Protein AF-A0A847I547-F1 (afdb_monomer)

pLDDT: mean 72.59, std 21.69, range [36.72, 98.44]

Foldseek 3Di:
DDDDDDDDDDDPPPPPDPPDDPDPPPPPPDPPPPPPLNVLLVVLLVCCVVVVDPLCRSCVVNVHDSVVNVVSNVVVVVVVVVVVPDDDPDDDPDDPVRVVVVVVVVVVVVVVVVVVVLVVVQVVCVVVVHPRDDDDPPPDDDDDPDDDDDDPDDPPPVVVVVVVVVVVVVVVPDDPDDDDDDDDDDDDDDDDDDDDDDDDDDDDDDDDDDD

Nearest PDB structures (foldseek):
  2rn7-assembly1_A  TM=6.055E-01  e=1.060E+00  Shigella flexneri
  8r7y-assembly2_D  TM=4.504E-01  e=8.203E-01  Bacillus subtilis subsp. subtilis str. 168
  1hlv-assembly1_A  TM=3.498E-01  e=1.662E+00  Homo sapiens

Sequence (211 aa):
MTKLSSVASESVSGKRRVRKPASAGAAARAKQPVGALAQRRAAAILEVLAGVCTPPEAAGVLGISVNGYYLLERKALAGLTTACEAKPKGRVGPGPEQKLAAQQREVERLRRECLRQAALVRATQRAVGLPAAAPPKTAAKNGVTGGKRKRRRRPMVRALRAAASLRKTALASQPVNGVEQGSPEAIPAESSAQGHEASGNSSHPAPSVLS

Radius of gyration: 39.04 Å; Cα contacts (8 Å, |Δi|>4): 36; chains: 1; bounding box: 112×89×82 Å

Structure (mmCIF, N/CA/C/O backbone):
data_AF-A0A847I547-F1
#
_entry.id   AF-A0A847I547-F1
#
loop_
_atom_site.group_PDB
_atom_site.id
_atom_site.type_symbol
_atom_site.label_atom_id
_atom_site.label_alt_id
_atom_site.label_comp_id
_atom_site.label_asym_id
_atom_site.label_entity_id
_atom_site.label_seq_id
_atom_site.pdbx_PDB_ins_code
_atom_site.Cartn_x
_atom_site.Cartn_y
_atom_site.Cartn_z
_atom_site.occupancy
_atom_site.B_iso_or_equiv
_atom_site.auth_seq_id
_atom_site.auth_comp_id
_atom_site.auth_asym_id
_atom_site.auth_atom_id
_atom_site.pdbx_PDB_model_num
ATOM 1 N N . MET A 1 1 ? -53.992 -38.965 46.825 1.00 43.31 1 MET A N 1
ATOM 2 C CA . MET A 1 1 ? -54.211 -40.022 45.815 1.00 43.31 1 MET A CA 1
ATOM 3 C C . MET A 1 1 ? -53.485 -39.633 44.544 1.00 43.31 1 MET A C 1
ATOM 5 O O . MET A 1 1 ? -53.567 -38.497 44.106 1.00 43.31 1 MET A O 1
ATOM 9 N N . THR A 1 2 ? -52.688 -40.572 44.065 1.00 53.19 2 THR A N 1
ATOM 10 C CA . THR A 1 2 ? -51.742 -40.530 42.952 1.00 53.19 2 THR A CA 1
ATOM 11 C C . THR A 1 2 ? -52.394 -40.221 41.604 1.00 53.19 2 THR A C 1
ATOM 13 O O . THR A 1 2 ? -53.451 -40.765 41.298 1.00 53.19 2 THR A O 1
ATOM 16 N N . LYS A 1 3 ? -51.694 -39.453 40.758 1.00 49.97 3 LYS A N 1
ATOM 17 C CA . LYS A 1 3 ? -51.462 -39.820 39.352 1.00 49.97 3 LYS A CA 1
ATOM 18 C C . LYS A 1 3 ? -50.255 -39.069 38.781 1.00 49.97 3 LYS A C 1
ATOM 20 O O . LYS A 1 3 ? -50.235 -37.849 38.678 1.00 49.97 3 LYS A O 1
ATOM 25 N N . LEU A 1 4 ? -49.244 -39.882 38.487 1.00 50.72 4 LEU A N 1
ATOM 26 C CA . LEU A 1 4 ? -48.079 -39.645 37.642 1.00 50.72 4 LEU A CA 1
ATOM 27 C C . LEU A 1 4 ? -48.489 -39.636 36.157 1.00 50.72 4 LEU A C 1
ATOM 29 O O . LEU A 1 4 ? -49.597 -40.056 35.825 1.00 50.72 4 LEU A O 1
ATOM 33 N N . SER A 1 5 ? -47.515 -39.310 35.298 1.00 44.53 5 SER A N 1
ATOM 34 C CA . SER A 1 5 ? -47.507 -39.289 33.820 1.00 44.53 5 SER A CA 1
ATOM 35 C C . SER A 1 5 ? -47.964 -37.948 33.230 1.00 44.53 5 SER A C 1
ATOM 37 O O . SER A 1 5 ? -48.939 -37.371 33.678 1.00 44.53 5 SER A O 1
ATOM 39 N N . SER A 1 6 ? -47.276 -37.333 32.272 1.00 43.19 6 SER A N 1
ATOM 40 C CA . SER A 1 6 ? -46.502 -37.901 31.172 1.00 43.19 6 SER A CA 1
ATOM 41 C C . SER A 1 6 ? -45.444 -36.891 30.711 1.00 43.19 6 SER A C 1
ATOM 43 O O . SER A 1 6 ? -45.769 -35.753 30.376 1.00 43.19 6 SER A O 1
ATOM 45 N N . VAL A 1 7 ? -44.185 -37.326 30.675 1.00 42.84 7 VAL A N 1
ATOM 46 C CA . VAL A 1 7 ? -43.061 -36.599 30.077 1.00 42.84 7 VAL A CA 1
ATOM 47 C C . VAL A 1 7 ? -43.067 -36.931 28.585 1.00 42.84 7 VAL A C 1
ATOM 49 O O . VAL A 1 7 ? -42.705 -38.038 28.193 1.00 42.84 7 VAL A O 1
ATOM 52 N N . ALA A 1 8 ? -43.543 -36.004 27.755 1.00 44.72 8 ALA A N 1
ATOM 53 C CA . ALA A 1 8 ? -43.471 -36.135 26.305 1.00 44.72 8 ALA A CA 1
ATOM 54 C C . ALA A 1 8 ? -42.078 -35.698 25.836 1.00 44.72 8 ALA A C 1
ATOM 56 O O . ALA A 1 8 ? -41.762 -34.513 25.751 1.00 44.72 8 ALA A O 1
ATOM 57 N N . SER A 1 9 ? -41.232 -36.689 25.581 1.00 43.22 9 SER A N 1
ATOM 58 C CA . SER A 1 9 ? -39.923 -36.541 24.957 1.00 43.22 9 SER A CA 1
ATOM 59 C C . SER A 1 9 ? -40.103 -36.319 23.453 1.00 43.22 9 SER A C 1
ATOM 61 O O . SER A 1 9 ? -40.324 -37.272 22.708 1.00 43.22 9 SER A O 1
ATOM 63 N N . GLU A 1 10 ? -40.009 -35.076 22.983 1.00 42.97 10 GLU A N 1
ATOM 64 C CA . GLU A 1 10 ? -39.929 -34.794 21.547 1.00 42.97 10 GLU A CA 1
ATOM 65 C C . GLU A 1 10 ? -38.531 -35.133 21.018 1.00 42.97 10 GLU A C 1
ATOM 67 O O . GLU A 1 10 ? -37.536 -34.439 21.236 1.00 42.97 10 GLU A O 1
ATOM 72 N N . SER A 1 11 ? -38.466 -36.247 20.294 1.00 44.34 11 SER A N 1
ATOM 73 C CA . SER A 1 11 ? -37.323 -36.670 19.500 1.00 44.34 11 SER A CA 1
ATOM 74 C C . SER A 1 11 ? -37.131 -35.732 18.302 1.00 44.34 11 SER A C 1
ATOM 76 O O . SER A 1 11 ? -37.740 -35.912 17.244 1.00 44.34 11 SER A O 1
ATOM 78 N N . VAL A 1 12 ? -36.259 -34.734 18.435 1.00 50.75 12 VAL A N 1
ATOM 79 C CA . VAL A 1 12 ? -35.824 -33.910 17.299 1.00 50.75 12 VAL A CA 1
ATOM 80 C C . VAL A 1 12 ? -34.930 -34.760 16.394 1.00 50.75 12 VAL A C 1
ATOM 82 O O . VAL A 1 12 ? -33.767 -35.025 16.697 1.00 50.75 12 VAL A O 1
ATOM 85 N N . SER A 1 13 ? -35.485 -35.207 15.263 1.00 46.56 13 SER A N 1
ATOM 86 C CA . SER A 1 13 ? -34.756 -35.971 14.250 1.00 46.56 13 SER A CA 1
ATOM 87 C C . SER A 1 13 ? -33.598 -35.129 13.697 1.00 46.56 13 SER A C 1
ATOM 89 O O . SER A 1 13 ? -33.799 -34.105 13.032 1.00 46.56 13 SER A O 1
ATOM 91 N N . GLY A 1 14 ? -32.370 -35.555 13.984 1.00 45.62 14 GLY A N 1
ATOM 92 C CA . GLY A 1 14 ? -31.146 -34.941 13.488 1.00 45.62 14 GLY A CA 1
ATOM 93 C C . GLY A 1 14 ? -30.990 -35.162 11.987 1.00 45.62 14 GLY A C 1
ATOM 94 O O . GLY A 1 14 ? -30.400 -36.144 11.543 1.00 45.62 14 GLY A O 1
ATOM 95 N N . LYS A 1 15 ? -31.492 -34.220 11.186 1.00 51.78 15 LYS A N 1
ATOM 96 C CA . LYS A 1 15 ? -31.257 -34.165 9.739 1.00 51.78 15 LYS A CA 1
ATOM 97 C C . LYS A 1 15 ? -29.775 -33.844 9.506 1.00 51.78 15 LYS A C 1
ATOM 99 O O . LYS A 1 15 ? -29.370 -32.680 9.494 1.00 51.78 15 LYS A O 1
ATOM 104 N N . ARG A 1 16 ? -28.947 -34.888 9.371 1.00 52.81 16 ARG A N 1
ATOM 105 C CA . ARG A 1 16 ? -27.534 -34.812 8.962 1.00 52.81 16 ARG A CA 1
ATOM 106 C C . ARG A 1 16 ? -27.444 -34.032 7.649 1.00 52.81 16 ARG A C 1
ATOM 108 O O . ARG A 1 16 ? -27.684 -34.567 6.571 1.00 52.81 16 ARG A O 1
ATOM 115 N N . ARG A 1 17 ? -27.109 -32.743 7.738 1.00 58.91 17 ARG A N 1
ATOM 116 C CA . ARG A 1 17 ? -26.764 -31.929 6.572 1.00 58.91 17 ARG A CA 1
ATOM 117 C C . ARG A 1 17 ? -25.470 -32.486 5.994 1.00 58.91 17 ARG A C 1
ATOM 119 O O . ARG A 1 17 ? -24.411 -32.353 6.606 1.00 58.91 17 ARG A O 1
ATOM 126 N N . VAL A 1 18 ? -25.574 -33.112 4.825 1.00 56.69 18 VAL A N 1
ATOM 127 C CA . VAL A 1 18 ? -24.435 -33.457 3.974 1.00 56.69 18 VAL A CA 1
ATOM 128 C C . VAL A 1 18 ? -23.627 -32.177 3.773 1.00 56.69 18 VAL A C 1
ATOM 130 O O . VAL A 1 18 ? -24.089 -31.216 3.154 1.00 56.69 18 VAL A O 1
ATOM 133 N N . ARG A 1 19 ? -22.442 -32.122 4.385 1.00 56.56 19 ARG A N 1
ATOM 134 C CA . ARG A 1 19 ? -21.502 -31.020 4.199 1.00 56.56 19 ARG A CA 1
ATOM 135 C C . ARG A 1 19 ? -21.013 -31.086 2.756 1.00 56.56 19 ARG A C 1
ATOM 137 O O . ARG A 1 19 ? -20.207 -31.941 2.410 1.00 56.56 19 ARG A O 1
ATOM 144 N N . LYS A 1 20 ? -21.536 -30.191 1.917 1.00 56.34 20 LYS A N 1
ATOM 145 C CA . LYS A 1 20 ? -21.025 -29.926 0.569 1.00 56.34 20 LYS A CA 1
ATOM 146 C C . LYS A 1 20 ? -19.523 -29.608 0.688 1.00 56.34 20 LYS A C 1
ATOM 148 O O . LYS A 1 20 ? -19.181 -28.771 1.529 1.00 56.34 20 LYS A O 1
ATOM 153 N N . PRO A 1 21 ? -18.628 -30.261 -0.074 1.00 47.03 21 PRO A N 1
ATOM 154 C CA . PRO A 1 21 ? -17.198 -30.036 0.071 1.00 47.03 21 PRO A CA 1
ATOM 155 C C . PRO A 1 21 ? -16.866 -28.591 -0.307 1.00 47.03 21 PRO A C 1
ATOM 157 O O . PRO A 1 21 ? -17.113 -28.134 -1.424 1.00 47.03 21 PRO A O 1
ATOM 160 N N . ALA A 1 22 ? -16.327 -27.855 0.660 1.00 57.12 22 ALA A N 1
ATOM 161 C CA . ALA A 1 22 ? -15.765 -26.530 0.467 1.00 57.12 22 ALA A CA 1
ATOM 162 C C . ALA A 1 22 ? -14.388 -26.668 -0.200 1.00 57.12 22 ALA A C 1
ATOM 164 O O . ALA A 1 22 ? -13.365 -26.618 0.474 1.00 57.12 22 ALA A O 1
ATOM 165 N N . SER A 1 23 ? -14.346 -26.881 -1.516 1.00 51.72 23 SER A N 1
ATOM 166 C CA . SER A 1 23 ? -13.069 -26.974 -2.248 1.00 51.72 23 SER A CA 1
ATOM 167 C C . SER A 1 23 ? -13.062 -26.321 -3.635 1.00 51.72 23 SER A C 1
ATOM 169 O O . SER A 1 23 ? -12.162 -26.573 -4.425 1.00 51.72 23 SER A O 1
ATOM 171 N N . ALA A 1 24 ? -13.985 -25.398 -3.920 1.00 49.06 24 ALA A N 1
ATOM 172 C CA . ALA A 1 24 ? -14.002 -24.642 -5.184 1.00 49.06 24 ALA A CA 1
ATOM 173 C C . ALA A 1 24 ? -13.679 -23.138 -5.029 1.00 49.06 24 ALA A C 1
ATOM 175 O O . ALA A 1 24 ? -13.944 -22.349 -5.927 1.00 49.06 24 ALA A O 1
ATOM 176 N N . GLY A 1 25 ? -13.131 -22.712 -3.883 1.00 45.94 25 GLY A N 1
ATOM 177 C CA . GLY A 1 25 ? -12.887 -21.290 -3.589 1.00 45.94 25 GLY A CA 1
ATOM 178 C C . GLY A 1 25 ? -11.482 -20.764 -3.910 1.00 45.94 25 GLY A C 1
ATOM 179 O O . GLY A 1 25 ? -11.283 -19.554 -3.914 1.00 45.94 25 GLY A O 1
ATOM 180 N N . ALA A 1 26 ? -10.500 -21.638 -4.160 1.00 51.94 26 ALA A N 1
ATOM 181 C CA . ALA A 1 26 ? -9.093 -21.231 -4.291 1.00 51.94 26 ALA A CA 1
ATOM 182 C C . ALA A 1 26 ? -8.573 -21.201 -5.740 1.00 51.94 26 ALA A C 1
ATOM 184 O O . ALA A 1 26 ? -7.657 -20.440 -6.039 1.00 51.94 26 ALA A O 1
ATOM 185 N N . ALA A 1 27 ? -9.169 -21.975 -6.653 1.00 48.47 27 ALA A N 1
ATOM 186 C CA . ALA A 1 27 ? -8.699 -22.082 -8.039 1.00 48.47 27 ALA A CA 1
ATOM 187 C C . ALA A 1 27 ? -9.309 -21.034 -8.993 1.00 48.47 27 ALA A C 1
ATOM 189 O O . ALA A 1 27 ? -8.846 -20.877 -10.117 1.00 48.47 27 ALA A O 1
ATOM 190 N N . ALA A 1 28 ? -10.323 -20.288 -8.546 1.00 49.34 28 ALA A N 1
ATOM 191 C CA . ALA A 1 28 ? -11.054 -19.320 -9.364 1.00 49.34 28 ALA A CA 1
ATOM 192 C C . ALA A 1 28 ? -10.704 -17.860 -9.031 1.00 49.34 28 ALA A C 1
ATOM 194 O O . ALA A 1 28 ? -11.525 -16.962 -9.221 1.00 49.34 28 ALA A O 1
ATOM 195 N N . ARG A 1 29 ? -9.483 -17.575 -8.549 1.00 52.19 29 ARG A N 1
ATOM 196 C CA . ARG A 1 29 ? -8.967 -16.200 -8.614 1.00 52.19 29 ARG A CA 1
ATOM 197 C C . ARG A 1 29 ? -8.615 -15.940 -10.073 1.00 52.19 29 ARG A C 1
ATOM 199 O O . ARG A 1 29 ? -7.487 -16.161 -10.497 1.00 52.19 29 ARG A O 1
ATOM 206 N N . ALA A 1 30 ? -9.659 -15.590 -10.821 1.00 53.44 30 ALA A N 1
ATOM 207 C CA . ALA A 1 30 ? -9.677 -15.325 -12.244 1.00 53.44 30 ALA A CA 1
ATOM 208 C C . ALA A 1 30 ? -8.350 -14.715 -12.704 1.00 53.44 30 ALA A C 1
ATOM 210 O O . ALA A 1 30 ? -7.931 -13.675 -12.186 1.00 53.44 30 ALA A O 1
ATOM 211 N N . LYS A 1 31 ? -7.709 -15.371 -13.680 1.00 58.94 31 LYS A N 1
ATOM 212 C CA . LYS A 1 31 ? -6.738 -14.739 -14.573 1.00 58.94 31 LYS A CA 1
ATOM 213 C C . LYS A 1 31 ? -7.462 -13.555 -15.204 1.00 58.94 31 LYS A C 1
ATOM 215 O O . LYS A 1 31 ? -8.128 -13.707 -16.221 1.00 58.94 31 LYS A O 1
ATOM 220 N N . GLN A 1 32 ? -7.416 -12.401 -14.546 1.00 60.16 32 GLN A N 1
ATOM 221 C CA . GLN A 1 32 ? -7.846 -11.160 -15.163 1.00 60.16 32 GLN A CA 1
ATOM 222 C C . GLN A 1 32 ? -7.014 -11.035 -16.439 1.00 60.16 32 GLN A C 1
ATOM 224 O O . GLN A 1 32 ? -5.788 -11.180 -16.348 1.00 60.16 32 GLN A O 1
ATOM 229 N N . PRO A 1 33 ? -7.643 -10.877 -17.614 1.00 61.69 33 PRO A N 1
ATOM 230 C CA . PRO A 1 33 ? -6.902 -10.769 -18.854 1.00 61.69 33 PRO A CA 1
ATOM 231 C C . PRO A 1 33 ? -5.989 -9.555 -18.722 1.00 61.69 33 PRO A C 1
ATOM 233 O O . PRO A 1 33 ? -6.440 -8.411 -18.649 1.00 61.69 33 PRO A O 1
ATOM 236 N N . VAL A 1 34 ? -4.689 -9.814 -18.606 1.00 72.69 34 VAL A N 1
ATOM 237 C CA . VAL A 1 34 ? -3.684 -8.760 -18.623 1.00 72.69 34 VAL A CA 1
ATOM 238 C C . VAL A 1 34 ? -3.826 -8.091 -19.984 1.00 72.69 34 VAL A C 1
ATOM 240 O O . VAL A 1 34 ? -3.753 -8.770 -21.006 1.00 72.69 34 VAL A O 1
ATOM 243 N N . GLY A 1 35 ? -4.100 -6.785 -20.006 1.00 86.44 35 GLY A N 1
ATOM 244 C CA . GLY A 1 35 ? -4.352 -6.079 -21.261 1.00 86.44 35 GLY A CA 1
ATOM 245 C C . GLY A 1 35 ? -3.206 -6.288 -22.256 1.00 86.44 35 GLY A C 1
ATOM 246 O O . GLY A 1 35 ? -2.038 -6.290 -21.862 1.00 86.44 35 GLY A O 1
ATOM 247 N N . ALA A 1 36 ? -3.523 -6.423 -23.547 1.00 88.25 36 ALA A N 1
ATOM 248 C CA . ALA A 1 36 ? -2.543 -6.706 -24.605 1.00 88.25 36 ALA A CA 1
ATOM 249 C C . ALA A 1 36 ? -1.360 -5.712 -24.636 1.00 88.25 36 ALA A C 1
ATOM 251 O O . ALA A 1 36 ? -0.253 -6.048 -25.049 1.00 88.25 36 ALA A O 1
ATOM 252 N N . LEU A 1 37 ? -1.566 -4.473 -24.176 1.00 91.06 37 LEU A N 1
ATOM 253 C CA . LEU A 1 37 ? -0.501 -3.478 -24.018 1.00 91.06 37 LEU A CA 1
ATOM 254 C C . LEU A 1 37 ? 0.477 -3.818 -22.879 1.00 91.06 37 LEU A C 1
ATOM 256 O O . LEU A 1 37 ? 1.679 -3.609 -23.016 1.00 91.06 37 LEU A O 1
ATOM 260 N N . ALA A 1 38 ? -0.023 -4.331 -21.754 1.00 92.75 38 ALA A N 1
ATOM 261 C CA . ALA A 1 38 ? 0.813 -4.722 -20.623 1.00 92.75 38 ALA A CA 1
ATOM 262 C C . ALA A 1 38 ? 1.665 -5.953 -20.961 1.00 92.75 38 ALA A C 1
ATOM 264 O O . ALA A 1 38 ? 2.834 -5.993 -20.593 1.00 92.75 38 ALA A O 1
ATOM 265 N N . GLN A 1 39 ? 1.119 -6.897 -21.734 1.00 94.00 39 GLN A N 1
ATOM 266 C CA . GLN A 1 39 ? 1.881 -8.035 -22.257 1.00 94.00 39 GLN A CA 1
ATOM 267 C C . GLN A 1 39 ? 2.993 -7.589 -23.213 1.00 94.00 39 GLN A C 1
ATOM 269 O O . GLN A 1 39 ? 4.136 -7.993 -23.030 1.00 94.00 39 GLN A O 1
ATOM 274 N N . ARG A 1 40 ? 2.696 -6.691 -24.167 1.00 95.00 40 ARG A N 1
ATOM 275 C CA . ARG A 1 40 ? 3.711 -6.123 -25.076 1.00 95.00 40 ARG A CA 1
ATOM 276 C C . ARG A 1 40 ? 4.842 -5.411 -24.333 1.00 95.00 40 ARG A C 1
ATOM 278 O O . ARG A 1 40 ? 6.005 -5.607 -24.653 1.00 95.00 40 ARG A O 1
ATOM 285 N N . ARG A 1 41 ? 4.510 -4.623 -23.307 1.00 96.31 41 ARG A N 1
ATOM 286 C CA . ARG A 1 41 ? 5.506 -3.958 -22.450 1.00 96.31 41 ARG A CA 1
ATOM 287 C C . ARG A 1 41 ? 6.369 -4.958 -21.685 1.00 96.31 41 ARG A C 1
ATOM 289 O O . ARG A 1 41 ? 7.575 -4.773 -21.619 1.00 96.31 41 ARG A O 1
ATOM 296 N N . ALA A 1 42 ? 5.759 -5.999 -21.120 1.00 96.06 42 ALA A N 1
ATOM 297 C CA . ALA A 1 42 ? 6.490 -7.039 -20.405 1.00 96.06 42 ALA A CA 1
ATOM 298 C C . ALA A 1 42 ? 7.440 -7.810 -21.335 1.00 96.06 42 ALA A C 1
ATOM 300 O O . ALA A 1 42 ? 8.586 -8.026 -20.961 1.00 96.06 42 ALA A O 1
ATOM 301 N N . ALA A 1 43 ? 6.993 -8.163 -22.545 1.00 96.56 43 ALA A N 1
ATOM 302 C CA . ALA A 1 43 ? 7.829 -8.821 -23.549 1.00 96.56 43 ALA A CA 1
ATOM 303 C C . ALA A 1 43 ? 9.048 -7.964 -23.922 1.00 96.56 43 ALA A C 1
ATOM 305 O O . ALA A 1 43 ? 10.172 -8.431 -23.787 1.00 96.56 43 ALA A O 1
ATOM 306 N N . ALA A 1 44 ? 8.837 -6.687 -24.257 1.00 97.31 44 ALA A N 1
ATOM 307 C CA . ALA A 1 44 ? 9.923 -5.768 -24.600 1.00 97.31 44 ALA A CA 1
ATOM 308 C C . ALA A 1 44 ? 10.948 -5.594 -23.461 1.00 97.31 44 ALA A C 1
ATOM 310 O O . ALA A 1 44 ? 12.146 -5.552 -23.715 1.00 97.31 44 ALA A O 1
ATOM 311 N N . ILE A 1 45 ? 10.503 -5.530 -22.197 1.00 97.75 45 ILE A N 1
ATOM 312 C CA . ILE A 1 45 ? 11.424 -5.487 -21.046 1.00 97.75 45 ILE A CA 1
ATOM 313 C C . ILE A 1 45 ? 12.254 -6.775 -20.966 1.00 97.75 45 ILE A C 1
ATOM 315 O O . ILE A 1 45 ? 13.459 -6.717 -20.740 1.00 97.75 45 ILE A O 1
ATOM 319 N N . LEU A 1 46 ? 11.624 -7.940 -21.134 1.00 97.62 46 LEU A N 1
ATOM 320 C CA . LEU A 1 46 ? 12.319 -9.225 -21.049 1.00 97.62 46 LEU A CA 1
ATOM 321 C C . LEU A 1 46 ? 13.309 -9.428 -22.202 1.00 97.62 46 LEU A C 1
ATOM 323 O O . LEU A 1 46 ? 14.382 -9.966 -21.966 1.00 97.62 46 LEU A O 1
ATOM 327 N N . GLU A 1 47 ? 12.993 -8.967 -23.412 1.00 96.75 47 GLU A N 1
ATOM 328 C CA . GLU A 1 47 ? 13.912 -8.987 -24.559 1.00 96.75 47 GLU A CA 1
ATOM 329 C C . GLU A 1 47 ? 15.159 -8.130 -24.310 1.00 96.75 47 GLU A C 1
ATOM 331 O O . GLU A 1 47 ? 16.272 -8.569 -24.604 1.00 96.75 47 GLU A O 1
ATOM 336 N N . VAL A 1 48 ? 14.991 -6.944 -23.713 1.00 98.31 48 VAL A N 1
ATOM 337 C CA . VAL A 1 48 ? 16.120 -6.080 -23.334 1.00 98.31 48 VAL A CA 1
ATOM 338 C C . VAL A 1 48 ? 16.958 -6.710 -22.226 1.00 98.31 48 VAL A C 1
ATOM 340 O O . VAL A 1 48 ? 18.180 -6.759 -22.338 1.00 98.31 48 VAL A O 1
ATOM 343 N N . LEU A 1 49 ? 16.327 -7.249 -21.178 1.00 95.81 49 LEU A N 1
ATOM 344 C CA . LEU A 1 49 ? 17.042 -7.926 -20.088 1.00 95.81 49 LEU A CA 1
ATOM 345 C C . LEU A 1 49 ? 17.739 -9.216 -20.546 1.00 95.81 49 LEU A C 1
ATOM 347 O O . LEU A 1 49 ? 18.757 -9.595 -19.973 1.00 95.81 49 LEU A O 1
ATOM 351 N N . ALA A 1 50 ? 17.216 -9.874 -21.581 1.00 96.31 50 ALA A N 1
ATOM 352 C CA . ALA A 1 50 ? 17.848 -11.022 -22.224 1.00 96.31 50 ALA A CA 1
ATOM 353 C C . ALA A 1 50 ? 18.994 -10.630 -23.178 1.00 96.31 50 ALA A C 1
ATOM 355 O O . ALA A 1 50 ? 19.686 -11.512 -23.680 1.00 96.31 50 ALA A O 1
ATOM 356 N N . GLY A 1 51 ? 19.197 -9.333 -23.444 1.00 96.56 51 GLY A N 1
ATOM 357 C CA . GLY A 1 51 ? 20.223 -8.832 -24.360 1.00 96.56 51 GLY A CA 1
ATOM 358 C C . GLY A 1 51 ? 19.894 -9.016 -25.846 1.00 96.56 51 GLY A C 1
ATOM 359 O O . GLY A 1 51 ? 20.783 -8.881 -26.680 1.00 96.56 51 GLY A O 1
ATOM 360 N N . VAL A 1 52 ? 18.638 -9.324 -26.188 1.00 96.62 52 VAL A N 1
ATOM 361 C CA . VAL A 1 52 ? 18.177 -9.516 -27.578 1.00 96.62 52 VAL A CA 1
ATOM 362 C C . VAL A 1 52 ? 17.926 -8.176 -28.278 1.00 96.62 52 VAL A C 1
ATOM 364 O O . VAL A 1 52 ? 18.005 -8.088 -29.499 1.00 96.62 52 VAL A O 1
ATOM 367 N N . CYS A 1 53 ? 17.622 -7.132 -27.506 1.00 96.50 53 CYS A N 1
ATOM 368 C CA . CYS A 1 53 ? 17.257 -5.805 -27.988 1.00 96.50 53 CYS A CA 1
ATOM 369 C C . CYS A 1 53 ? 17.867 -4.734 -27.074 1.00 96.50 53 CYS A C 1
ATOM 371 O O . CYS A 1 53 ? 18.030 -4.950 -25.872 1.00 96.50 53 CYS A O 1
ATOM 373 N N . THR A 1 54 ? 18.209 -3.567 -27.614 1.00 98.00 54 THR A N 1
ATOM 374 C CA . THR A 1 54 ? 18.708 -2.443 -26.811 1.00 98.00 54 THR A CA 1
ATOM 375 C C . THR A 1 54 ? 17.552 -1.588 -26.254 1.00 98.00 54 THR A C 1
ATOM 377 O O . THR A 1 54 ? 16.473 -1.520 -26.850 1.00 98.00 54 THR A O 1
ATOM 380 N N . PRO A 1 55 ? 17.740 -0.861 -25.132 1.00 97.75 55 PRO A N 1
ATOM 381 C CA . PRO A 1 55 ? 16.721 0.051 -24.599 1.00 97.75 55 PRO A CA 1
ATOM 382 C C . PRO A 1 55 ? 16.126 1.062 -25.607 1.00 97.75 55 PRO A C 1
ATOM 384 O O . PRO A 1 55 ? 14.907 1.262 -25.579 1.00 97.75 55 PRO A O 1
ATOM 387 N N . PRO A 1 56 ? 16.904 1.722 -26.497 1.00 98.00 56 PRO A N 1
ATOM 388 C CA . PRO A 1 56 ? 16.327 2.626 -27.494 1.00 98.00 56 PRO A CA 1
ATOM 389 C C . PRO A 1 56 ? 15.484 1.904 -28.554 1.00 98.00 56 PRO A C 1
ATOM 391 O O . PRO A 1 56 ? 14.452 2.440 -28.957 1.00 98.00 56 PRO A O 1
ATOM 394 N N . GLU A 1 57 ? 15.860 0.692 -28.967 1.00 97.69 57 GLU A N 1
ATOM 395 C CA . GLU A 1 57 ? 15.079 -0.117 -29.913 1.00 97.69 57 GLU A CA 1
ATOM 396 C C . GLU A 1 57 ? 13.738 -0.539 -29.301 1.00 97.69 57 GLU A C 1
ATOM 398 O O . GLU A 1 57 ? 12.684 -0.332 -29.906 1.00 97.69 57 GLU A O 1
ATOM 403 N N . ALA A 1 58 ? 13.748 -1.023 -28.055 1.00 97.62 58 ALA A N 1
ATOM 404 C CA . ALA A 1 58 ? 12.529 -1.366 -27.325 1.00 97.62 58 ALA A CA 1
ATOM 405 C C . ALA A 1 58 ? 11.610 -0.150 -27.121 1.00 97.62 58 ALA A C 1
ATOM 407 O O . ALA A 1 58 ? 10.387 -0.252 -27.256 1.00 97.62 58 ALA A O 1
ATOM 408 N N . ALA A 1 59 ? 12.182 1.024 -26.835 1.00 98.00 59 ALA A N 1
ATOM 409 C CA . ALA A 1 59 ? 11.429 2.272 -26.747 1.00 98.00 59 ALA A CA 1
ATOM 410 C C . ALA A 1 59 ? 10.770 2.640 -28.091 1.00 98.00 59 ALA A C 1
ATOM 412 O O . ALA A 1 59 ? 9.601 3.034 -28.104 1.00 98.00 59 ALA A O 1
ATOM 413 N N . GLY A 1 60 ? 11.478 2.432 -29.208 1.00 97.50 60 GLY A N 1
ATOM 414 C CA . GLY A 1 60 ? 10.960 2.613 -30.565 1.00 97.50 60 GLY A CA 1
ATOM 415 C C . GLY A 1 60 ? 9.778 1.694 -30.879 1.00 97.50 60 GLY A C 1
ATOM 416 O O . GLY A 1 60 ? 8.725 2.175 -31.296 1.00 97.50 60 GLY A O 1
ATOM 417 N N . VAL A 1 61 ? 9.899 0.393 -30.591 1.00 96.25 61 VAL A N 1
ATOM 418 C CA . VAL A 1 61 ? 8.817 -0.595 -30.788 1.00 96.25 61 VAL A CA 1
ATOM 419 C C . VAL A 1 61 ? 7.582 -0.260 -29.946 1.00 96.25 61 VAL A C 1
ATOM 421 O O . VAL A 1 61 ? 6.445 -0.426 -30.390 1.00 96.25 61 VAL A O 1
ATOM 424 N N . LEU A 1 62 ? 7.787 0.234 -28.723 1.00 96.50 62 LEU A N 1
ATOM 425 C CA . LEU A 1 62 ? 6.706 0.624 -27.817 1.00 96.50 62 LEU A CA 1
ATOM 426 C C . LEU A 1 62 ? 6.137 2.026 -28.094 1.00 96.50 62 LEU A C 1
ATOM 428 O O . LEU A 1 62 ? 5.130 2.387 -27.477 1.00 96.50 62 LEU A O 1
ATOM 432 N N . GLY A 1 63 ? 6.756 2.816 -28.977 1.00 97.19 63 GLY A N 1
ATOM 433 C CA . GLY A 1 63 ? 6.356 4.193 -29.272 1.00 97.19 63 GLY A CA 1
ATOM 434 C C . GLY A 1 63 ? 6.508 5.150 -28.083 1.00 97.19 63 GLY A C 1
ATOM 435 O O . GLY A 1 63 ? 5.696 6.060 -27.917 1.00 97.19 63 GLY A O 1
ATOM 436 N N . ILE A 1 64 ? 7.501 4.929 -27.216 1.00 97.94 64 ILE A N 1
ATOM 437 C CA . ILE A 1 64 ? 7.789 5.770 -26.042 1.00 97.94 64 ILE A CA 1
ATOM 438 C C . ILE A 1 64 ? 9.204 6.347 -26.114 1.00 97.94 64 ILE A C 1
ATOM 440 O O . ILE A 1 64 ? 10.050 5.878 -26.867 1.00 97.94 64 ILE A O 1
ATOM 444 N N . SER A 1 65 ? 9.491 7.367 -25.303 1.00 98.38 65 SER A N 1
ATOM 445 C CA . SER A 1 65 ? 10.862 7.865 -25.169 1.00 98.38 65 SER A CA 1
ATOM 446 C C . SER A 1 65 ? 11.744 6.869 -24.411 1.00 98.38 65 SER A C 1
ATOM 448 O O . SER A 1 65 ? 11.264 6.121 -23.556 1.00 98.38 65 SER A O 1
ATOM 450 N N . VAL A 1 66 ? 13.056 6.921 -24.653 1.00 97.81 66 VAL A N 1
ATOM 451 C CA . VAL A 1 66 ? 14.045 6.080 -23.951 1.00 97.81 66 VAL A CA 1
ATOM 452 C C . VAL A 1 66 ? 13.968 6.271 -22.428 1.00 97.81 66 VAL A C 1
ATOM 454 O O . VAL A 1 66 ? 14.000 5.310 -21.666 1.00 97.81 66 VAL A O 1
ATOM 457 N N . ASN A 1 67 ? 13.762 7.505 -21.956 1.00 98.06 67 ASN A N 1
ATOM 458 C CA . ASN A 1 67 ? 13.545 7.768 -20.529 1.00 98.06 67 ASN A CA 1
ATOM 459 C C . ASN A 1 67 ? 12.241 7.123 -20.011 1.00 98.06 67 ASN A C 1
ATOM 461 O O . ASN A 1 67 ? 12.199 6.570 -18.913 1.00 98.06 67 ASN A O 1
ATOM 465 N N . GLY A 1 68 ? 11.176 7.146 -20.820 1.00 98.19 68 GLY A N 1
ATOM 466 C CA . GLY A 1 68 ? 9.922 6.457 -20.517 1.00 98.19 68 GLY A CA 1
ATOM 467 C C . GLY A 1 68 ? 10.099 4.944 -20.371 1.00 98.19 68 GLY A C 1
ATOM 468 O O . GLY A 1 68 ? 9.497 4.351 -19.474 1.00 98.19 68 GLY A O 1
ATOM 469 N N . TYR A 1 69 ? 10.962 4.341 -21.193 1.00 98.25 69 TYR A N 1
ATOM 470 C CA . TYR A 1 69 ? 11.336 2.932 -21.078 1.00 98.25 69 TYR A CA 1
ATOM 471 C C . TYR A 1 69 ? 12.013 2.631 -19.731 1.00 98.25 69 TYR A C 1
ATOM 473 O O . TYR A 1 69 ? 11.536 1.762 -19.004 1.00 98.25 69 TYR A O 1
ATOM 481 N N . TYR A 1 70 ? 13.025 3.400 -19.313 1.00 98.38 70 TYR A N 1
ATOM 482 C CA . TYR A 1 70 ? 13.690 3.173 -18.018 1.00 98.38 70 TYR A CA 1
ATOM 483 C C . TYR A 1 70 ? 12.743 3.309 -16.816 1.00 98.38 70 TYR A C 1
ATOM 485 O O . TYR A 1 70 ? 12.850 2.576 -15.831 1.00 98.38 70 TYR A O 1
ATOM 493 N N . LEU A 1 71 ? 11.778 4.233 -16.869 1.00 98.31 71 LEU A N 1
ATOM 494 C CA . LEU A 1 71 ? 10.753 4.346 -15.825 1.00 98.31 71 LEU A CA 1
ATOM 495 C C . LEU A 1 71 ? 9.819 3.132 -15.795 1.00 98.31 71 LEU A C 1
ATOM 497 O O . LEU A 1 71 ? 9.375 2.713 -14.723 1.00 98.31 71 LEU A O 1
ATOM 501 N N . LEU A 1 72 ? 9.492 2.593 -16.967 1.00 97.50 72 LEU A N 1
ATOM 502 C CA . LEU A 1 72 ? 8.669 1.403 -17.119 1.00 97.50 72 LEU A CA 1
ATOM 503 C C . LEU A 1 72 ? 9.400 0.153 -16.609 1.00 97.50 72 LEU A C 1
ATOM 505 O O . LEU A 1 72 ? 8.813 -0.608 -15.842 1.00 97.50 72 LEU A O 1
ATOM 509 N N . GLU A 1 73 ? 10.676 -0.004 -16.944 1.00 97.25 73 GLU A N 1
ATOM 510 C CA . GLU A 1 73 ? 11.545 -1.074 -16.451 1.00 97.25 73 GLU A CA 1
ATOM 511 C C . GLU A 1 73 ? 11.644 -1.063 -14.918 1.00 97.25 73 GLU A C 1
ATOM 513 O O . GLU A 1 73 ? 11.357 -2.070 -14.271 1.00 97.25 73 GLU A O 1
ATOM 518 N N . ARG A 1 74 ? 11.917 0.099 -14.303 1.00 98.06 74 ARG A N 1
ATOM 519 C CA . ARG A 1 74 ? 11.945 0.235 -12.832 1.00 98.06 74 ARG A CA 1
ATOM 520 C C . ARG A 1 74 ? 10.632 -0.195 -12.179 1.00 98.06 74 ARG A C 1
ATOM 522 O O . ARG A 1 74 ? 10.642 -0.875 -11.156 1.00 98.06 74 ARG A O 1
ATOM 529 N N . LYS A 1 75 ? 9.494 0.195 -12.763 1.00 97.50 75 LYS A N 1
ATOM 530 C CA . LYS A 1 75 ? 8.164 -0.201 -12.270 1.00 97.50 75 LYS A CA 1
ATOM 531 C C . LYS A 1 75 ? 7.927 -1.701 -12.414 1.00 97.50 75 LYS A C 1
ATOM 533 O O . LYS A 1 75 ? 7.336 -2.297 -11.519 1.00 97.50 75 LYS A O 1
ATOM 538 N N . ALA A 1 76 ? 8.368 -2.297 -13.518 1.00 96.88 76 ALA A N 1
ATOM 539 C CA . ALA A 1 76 ? 8.236 -3.728 -13.750 1.00 96.88 76 ALA A CA 1
ATOM 540 C C . ALA A 1 76 ? 9.055 -4.535 -12.736 1.00 96.88 76 ALA A C 1
ATOM 542 O O . ALA A 1 76 ? 8.509 -5.445 -12.115 1.00 96.88 76 ALA A O 1
ATOM 543 N N . LEU A 1 77 ? 10.312 -4.149 -12.495 1.00 96.75 77 LEU A N 1
ATOM 544 C CA . LEU A 1 77 ? 11.170 -4.795 -11.498 1.00 96.75 77 LEU A CA 1
ATOM 545 C C . LEU A 1 77 ? 10.617 -4.641 -10.076 1.00 96.75 77 LEU A C 1
ATOM 547 O O . LEU A 1 77 ? 10.551 -5.624 -9.346 1.00 96.75 77 LEU A O 1
ATOM 551 N N . ALA A 1 78 ? 10.136 -3.450 -9.704 1.00 96.62 78 ALA A N 1
ATOM 552 C CA . ALA A 1 78 ? 9.477 -3.239 -8.413 1.00 96.62 78 ALA A CA 1
ATOM 553 C C . ALA A 1 78 ? 8.201 -4.088 -8.265 1.00 96.62 78 ALA A C 1
ATOM 555 O O . ALA A 1 78 ? 7.938 -4.658 -7.212 1.00 96.62 78 ALA A O 1
ATOM 556 N N . GLY A 1 79 ? 7.405 -4.212 -9.330 1.00 95.19 79 GLY A N 1
ATOM 557 C CA . GLY A 1 79 ? 6.231 -5.083 -9.332 1.00 95.19 79 GLY A CA 1
ATOM 558 C C . GLY A 1 79 ? 6.596 -6.562 -9.189 1.00 95.19 79 GLY A C 1
ATOM 559 O O . GLY A 1 79 ? 5.894 -7.294 -8.493 1.00 95.19 79 GLY A O 1
ATOM 560 N N . LEU A 1 80 ? 7.696 -6.992 -9.811 1.00 94.31 80 LEU A N 1
ATOM 561 C CA . LEU A 1 80 ? 8.208 -8.356 -9.716 1.00 94.31 80 LEU A CA 1
ATOM 562 C C . LEU A 1 80 ? 8.690 -8.673 -8.298 1.00 94.31 80 LEU A C 1
ATOM 564 O O . LEU A 1 80 ? 8.302 -9.705 -7.757 1.00 94.31 80 LEU A O 1
ATOM 568 N N . THR A 1 81 ? 9.447 -7.779 -7.657 1.00 95.44 81 THR A N 1
ATOM 569 C CA . THR A 1 81 ? 9.878 -7.982 -6.265 1.00 95.44 81 THR A CA 1
ATOM 570 C C . THR A 1 81 ? 8.684 -8.046 -5.317 1.00 95.44 81 THR A C 1
ATOM 572 O O . THR A 1 81 ? 8.576 -9.001 -4.553 1.00 95.44 81 THR A O 1
ATOM 575 N N . THR A 1 82 ? 7.719 -7.128 -5.439 1.00 93.50 82 THR A N 1
ATOM 576 C CA . THR A 1 82 ? 6.474 -7.166 -4.651 1.00 93.50 82 THR A CA 1
ATOM 577 C C . THR A 1 82 ? 5.644 -8.427 -4.914 1.00 93.50 82 THR A C 1
ATOM 579 O O . THR A 1 82 ? 4.948 -8.915 -4.025 1.00 93.50 82 THR A O 1
ATOM 582 N N . ALA A 1 83 ? 5.675 -8.976 -6.130 1.00 90.88 83 ALA A N 1
ATOM 583 C CA . ALA A 1 83 ? 4.982 -10.223 -6.447 1.00 90.88 83 ALA A CA 1
ATOM 584 C C . ALA A 1 83 ? 5.680 -11.456 -5.851 1.00 90.88 83 ALA A C 1
ATOM 586 O O . ALA A 1 83 ? 4.998 -12.423 -5.507 1.00 90.88 83 ALA A O 1
ATOM 587 N N . CYS A 1 84 ? 7.008 -11.412 -5.720 1.00 92.31 84 CYS A N 1
ATOM 588 C CA . CYS A 1 84 ? 7.811 -12.449 -5.078 1.00 92.31 84 CYS A CA 1
ATOM 589 C C . CYS A 1 84 ? 7.735 -12.409 -3.542 1.00 92.31 84 CYS A C 1
ATOM 591 O O . CYS A 1 84 ? 8.071 -13.401 -2.895 1.00 92.31 84 CYS A O 1
ATOM 593 N N . GLU A 1 85 ? 7.281 -11.304 -2.939 1.00 91.62 85 GLU A N 1
ATOM 594 C CA . GLU A 1 85 ? 7.054 -11.231 -1.495 1.00 91.62 85 GLU A CA 1
ATOM 595 C C . GLU A 1 85 ? 5.990 -12.244 -1.043 1.00 91.62 85 GLU A C 1
ATOM 597 O O . GLU A 1 85 ? 4.925 -12.405 -1.650 1.00 91.62 85 GLU A O 1
ATOM 602 N N . ALA A 1 86 ? 6.269 -12.928 0.071 1.00 82.25 86 ALA A N 1
ATOM 603 C CA . ALA A 1 86 ? 5.362 -13.910 0.643 1.00 82.25 86 ALA A CA 1
ATOM 604 C C . ALA A 1 86 ? 4.038 -13.243 1.038 1.00 82.25 86 ALA A C 1
ATOM 606 O O . ALA A 1 86 ? 3.931 -12.538 2.043 1.00 82.25 86 ALA A O 1
ATOM 607 N N . LYS A 1 87 ? 2.994 -13.487 0.245 1.00 83.00 87 LYS A N 1
ATOM 608 C CA . LYS A 1 87 ? 1.666 -12.956 0.537 1.00 83.00 87 LYS A CA 1
ATOM 609 C C . LYS A 1 87 ? 1.112 -13.653 1.783 1.00 83.00 87 LYS A C 1
ATOM 611 O O . LYS A 1 87 ? 1.132 -14.888 1.825 1.00 83.00 87 LYS A O 1
ATOM 616 N N . PRO A 1 88 ? 0.606 -12.914 2.790 1.00 78.62 88 PRO A N 1
ATOM 617 C CA . PRO A 1 88 ? 0.093 -13.528 4.007 1.00 78.62 88 PRO A CA 1
ATOM 618 C C . PRO A 1 88 ? -1.000 -14.537 3.648 1.00 78.62 88 PRO A C 1
ATOM 620 O O . PRO A 1 88 ? -1.971 -14.212 2.961 1.00 78.62 88 PRO A O 1
ATOM 623 N N . LYS A 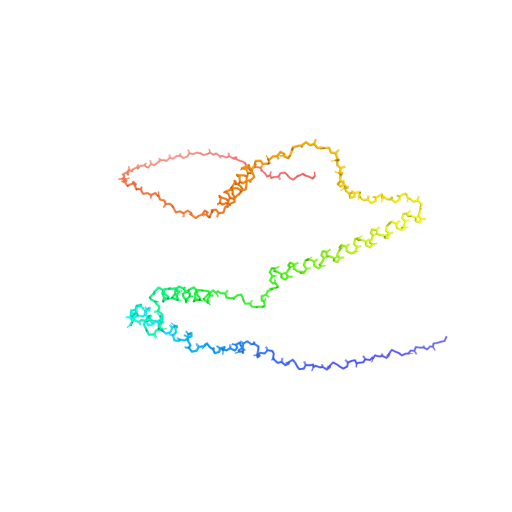1 89 ? -0.815 -15.785 4.082 1.00 77.81 89 LYS A N 1
ATOM 624 C CA . LYS A 1 89 ? -1.790 -16.854 3.865 1.00 77.81 89 LYS A CA 1
ATOM 625 C C . LYS A 1 89 ? -3.020 -16.571 4.729 1.00 77.81 89 LYS A C 1
ATOM 627 O O . LYS A 1 89 ? -2.919 -16.516 5.950 1.00 77.81 89 LYS A O 1
ATOM 632 N N . GLY A 1 90 ? -4.181 -16.419 4.095 1.00 82.88 90 GLY A N 1
ATOM 633 C CA . GLY A 1 90 ? -5.472 -16.291 4.776 1.00 82.88 90 GLY A CA 1
ATOM 634 C C . GLY A 1 90 ? -6.177 -14.953 4.555 1.00 82.88 90 GLY A C 1
ATOM 635 O O . GLY A 1 90 ? -5.759 -14.113 3.758 1.00 82.88 90 GLY A O 1
ATOM 636 N N . ARG A 1 91 ? -7.310 -14.772 5.244 1.00 76.56 91 ARG A N 1
ATOM 637 C CA . ARG A 1 91 ? -8.070 -13.519 5.212 1.00 76.56 91 ARG A CA 1
ATOM 638 C C . ARG A 1 91 ? -7.237 -12.444 5.909 1.00 76.56 91 ARG A C 1
ATOM 640 O O . ARG A 1 91 ? -7.025 -12.528 7.115 1.00 76.56 91 ARG A O 1
ATOM 647 N N . VAL A 1 92 ? -6.788 -11.441 5.154 1.00 77.69 92 VAL A N 1
ATOM 648 C CA . VAL A 1 92 ? -6.163 -10.240 5.720 1.00 77.69 92 VAL A CA 1
ATOM 649 C C . VAL A 1 92 ? -7.149 -9.655 6.730 1.00 77.69 92 VAL A C 1
ATOM 651 O O . VAL A 1 92 ? -8.302 -9.387 6.385 1.00 77.69 92 VAL A O 1
ATOM 654 N N . GLY A 1 93 ? -6.729 -9.557 7.994 1.00 78.94 93 GLY A N 1
ATOM 655 C CA . GLY A 1 93 ? -7.554 -8.985 9.055 1.00 78.94 93 GLY A CA 1
ATOM 656 C C . GLY A 1 93 ? -7.975 -7.547 8.724 1.00 78.94 93 GLY A C 1
ATOM 657 O O . GLY A 1 93 ? -7.396 -6.934 7.825 1.00 78.94 93 GLY A O 1
ATOM 658 N N . PRO A 1 94 ? -8.973 -6.990 9.432 1.00 79.12 94 PRO A N 1
ATOM 659 C CA . PRO A 1 94 ? -9.432 -5.627 9.187 1.00 79.12 94 PRO A CA 1
ATOM 660 C C . PRO A 1 94 ? -8.243 -4.663 9.192 1.00 79.12 94 PRO A C 1
ATOM 662 O O . PRO A 1 94 ? -7.431 -4.663 10.126 1.00 79.12 94 PRO A O 1
ATOM 665 N N . GLY A 1 95 ? -8.123 -3.889 8.111 1.00 86.06 95 GLY A N 1
ATOM 666 C CA . GLY A 1 95 ? -7.034 -2.936 7.923 1.00 86.06 95 GLY A CA 1
ATOM 667 C C . GLY A 1 95 ? -6.993 -1.891 9.043 1.00 86.06 95 GLY A C 1
ATOM 668 O O . GLY A 1 95 ? -7.971 -1.737 9.783 1.00 86.06 95 GLY A O 1
ATOM 669 N N . PRO A 1 96 ? -5.885 -1.147 9.182 1.00 85.81 96 PRO A N 1
ATOM 670 C CA . PRO A 1 96 ? -5.741 -0.139 10.233 1.00 85.81 96 PRO A CA 1
ATOM 671 C C . PRO A 1 96 ? -6.900 0.869 10.224 1.00 85.81 96 PRO A C 1
ATOM 673 O O . PRO A 1 96 ? -7.452 1.172 11.275 1.00 85.81 96 PRO A O 1
ATOM 676 N N . GLU A 1 97 ? -7.360 1.291 9.046 1.00 90.88 97 GLU A N 1
ATOM 677 C CA . GLU A 1 97 ? -8.505 2.198 8.897 1.00 90.88 97 GLU A CA 1
ATOM 678 C C . GLU A 1 97 ? -9.821 1.595 9.407 1.00 90.88 97 GLU A C 1
ATOM 680 O O . GLU A 1 97 ? -10.594 2.265 10.088 1.00 90.88 97 GLU A O 1
ATOM 685 N N . GLN A 1 98 ? -10.067 0.308 9.144 1.00 88.19 98 GLN A N 1
ATOM 686 C CA . GLN A 1 98 ? -11.260 -0.380 9.646 1.00 88.19 98 GLN A CA 1
ATOM 687 C C . GLN A 1 98 ? -11.207 -0.557 11.164 1.00 88.19 98 GLN A C 1
ATOM 689 O O . GLN A 1 98 ? -12.232 -0.423 11.832 1.00 88.19 98 GLN A O 1
ATOM 694 N N . LYS A 1 99 ? -10.017 -0.813 11.722 1.00 93.31 99 LYS A N 1
ATOM 695 C CA . LYS A 1 99 ? -9.807 -0.853 13.176 1.00 93.31 99 LYS A CA 1
ATOM 696 C C . LYS A 1 99 ? -10.070 0.512 13.808 1.00 93.31 99 LYS A C 1
ATOM 698 O O . LYS A 1 99 ? -10.764 0.571 14.818 1.00 93.31 99 LYS A O 1
ATOM 703 N N . LEU A 1 100 ? -9.594 1.594 13.191 1.00 95.44 100 LEU A N 1
ATOM 704 C CA . LEU A 1 100 ? -9.865 2.958 13.649 1.00 95.44 100 LEU A CA 1
ATOM 705 C C . LEU A 1 100 ? -11.361 3.274 13.614 1.00 95.44 100 LEU A C 1
ATOM 707 O O . LEU A 1 100 ? -11.902 3.753 14.606 1.00 95.44 100 LEU A O 1
ATOM 711 N N . ALA A 1 101 ? -12.047 2.947 12.519 1.00 94.81 101 ALA A N 1
ATOM 712 C CA . ALA A 1 101 ? -13.488 3.150 12.409 1.00 94.81 101 ALA A CA 1
ATOM 713 C C . ALA A 1 101 ? -14.267 2.340 13.463 1.00 94.81 101 ALA A C 1
ATOM 715 O O . ALA A 1 101 ? -15.211 2.849 14.066 1.00 94.81 101 ALA A O 1
ATOM 716 N N . ALA A 1 102 ? -13.867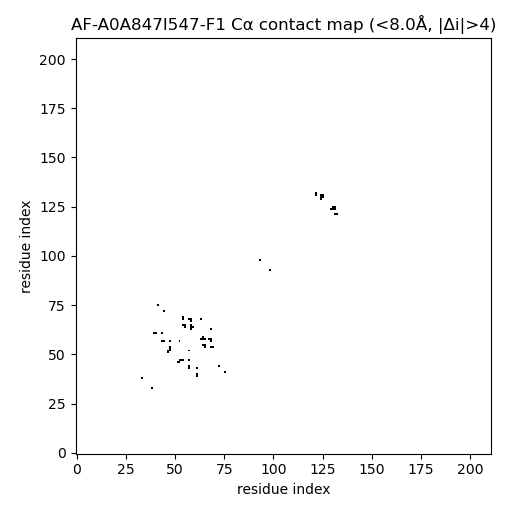 1.091 13.723 1.00 95.12 102 ALA A N 1
ATOM 717 C CA . ALA A 1 102 ? -14.473 0.265 14.767 1.00 95.12 102 ALA A CA 1
ATOM 718 C C . ALA A 1 102 ? -14.256 0.863 16.167 1.00 95.12 102 ALA A C 1
ATOM 720 O O . ALA A 1 102 ? -15.202 0.974 16.943 1.00 95.12 102 ALA A O 1
ATOM 721 N N . GLN A 1 103 ? -13.038 1.315 16.469 1.00 97.00 103 GLN A N 1
ATOM 722 C CA . GLN A 1 103 ? -12.714 1.964 17.740 1.00 97.00 103 GLN A CA 1
ATOM 723 C C . GLN A 1 103 ? -13.467 3.286 17.927 1.00 97.00 103 GLN A C 1
ATOM 725 O O . GLN A 1 103 ? -13.951 3.564 19.020 1.00 97.00 103 GLN A O 1
ATOM 730 N N . GLN A 1 104 ? -13.615 4.091 16.872 1.00 97.88 104 GLN A N 1
ATOM 731 C CA . GLN A 1 104 ? -14.383 5.338 16.920 1.00 97.88 104 GLN A CA 1
ATOM 732 C C . GLN A 1 104 ? -15.854 5.083 17.260 1.00 97.88 104 GLN A C 1
ATOM 734 O O . GLN A 1 104 ? -16.406 5.762 18.125 1.00 97.88 104 GLN A O 1
ATOM 739 N N . ARG A 1 105 ? -16.466 4.061 16.648 1.00 97.75 105 ARG A N 1
ATOM 740 C CA . ARG A 1 105 ? -17.841 3.647 16.968 1.00 97.75 105 ARG A CA 1
ATOM 741 C C . ARG A 1 105 ? -17.981 3.225 18.427 1.00 97.75 105 ARG A C 1
ATOM 743 O O . ARG A 1 105 ? -18.955 3.602 19.074 1.00 97.75 105 ARG A O 1
ATOM 750 N N . GLU A 1 106 ? -17.002 2.495 18.953 1.00 97.81 106 GLU A N 1
ATOM 751 C CA . GLU A 1 106 ? -17.017 2.074 20.353 1.00 97.81 106 GLU A CA 1
ATOM 752 C C . GLU A 1 106 ? -16.882 3.271 21.304 1.00 97.81 106 GLU A C 1
ATOM 754 O O . GLU A 1 106 ? -17.635 3.392 22.266 1.00 97.81 106 GLU A O 1
ATOM 759 N N . VAL A 1 107 ? -16.005 4.229 20.993 1.00 98.38 107 VAL A N 1
ATOM 760 C CA . VAL A 1 107 ? -15.874 5.474 21.766 1.00 98.38 107 VAL A CA 1
ATOM 761 C C . VAL A 1 107 ? -17.180 6.271 21.766 1.00 98.38 107 VAL A C 1
ATOM 763 O O . VAL A 1 107 ? -17.590 6.785 22.807 1.00 98.38 107 VAL A O 1
ATOM 766 N N . GLU A 1 108 ? -17.851 6.393 20.623 1.00 98.25 108 GLU A N 1
ATOM 767 C CA . GLU A 1 108 ? -19.144 7.077 20.540 1.00 98.25 108 GLU A CA 1
ATOM 768 C C . GLU A 1 108 ? -20.228 6.370 21.351 1.00 98.25 108 GLU A C 1
ATOM 770 O O . GLU A 1 108 ? -20.994 7.032 22.058 1.00 98.25 108 GLU A O 1
ATOM 775 N N . ARG A 1 109 ? -20.274 5.037 21.285 1.00 98.44 109 ARG A N 1
ATOM 776 C CA . ARG A 1 109 ? -21.189 4.222 22.083 1.00 98.44 109 ARG A CA 1
ATOM 777 C C . ARG A 1 109 ? -20.960 4.450 23.577 1.00 98.44 109 ARG A C 1
ATOM 779 O O . ARG A 1 109 ? -21.897 4.836 24.276 1.00 98.44 109 ARG A O 1
ATOM 786 N N . LEU A 1 110 ? -19.721 4.303 24.041 1.00 98.12 110 LEU A N 1
ATOM 787 C CA . LEU A 1 110 ? -19.359 4.485 25.447 1.00 98.12 110 LEU A CA 1
ATOM 788 C C . LEU A 1 110 ? -19.666 5.905 25.933 1.00 98.12 110 LEU A C 1
ATOM 790 O O . LEU A 1 110 ? -20.201 6.086 27.021 1.00 98.12 110 LEU A O 1
ATOM 794 N N . ARG A 1 111 ? -19.429 6.931 25.106 1.00 98.19 111 ARG A N 1
ATOM 795 C CA . ARG A 1 111 ? -19.800 8.316 25.442 1.00 98.19 111 ARG A CA 1
ATOM 796 C C . ARG A 1 111 ? -21.299 8.473 25.683 1.00 98.19 111 ARG A C 1
ATOM 798 O O . ARG A 1 111 ? -21.689 9.153 26.631 1.00 98.19 111 ARG A O 1
ATOM 805 N N . ARG A 1 112 ? -22.146 7.853 24.855 1.00 98.44 112 ARG A N 1
ATOM 806 C CA . ARG A 1 112 ? -23.608 7.883 25.041 1.00 98.44 112 ARG A CA 1
ATOM 807 C C . ARG A 1 112 ? -24.017 7.176 26.331 1.00 98.44 112 ARG A C 1
ATOM 809 O O . ARG A 1 112 ? -24.860 7.693 27.062 1.00 98.44 112 ARG A O 1
ATOM 816 N N . GLU A 1 113 ? -23.400 6.038 26.633 1.00 98.12 113 GLU A N 1
ATOM 817 C CA . GLU A 1 113 ? -23.647 5.292 27.871 1.00 98.12 113 GLU A CA 1
ATOM 818 C C . GLU A 1 113 ? -23.230 6.102 29.111 1.00 98.12 113 GLU A C 1
ATOM 820 O O . GLU A 1 113 ? -24.034 6.250 30.034 1.00 98.12 113 GLU A O 1
ATOM 825 N N . CYS A 1 114 ? -22.055 6.741 29.099 1.00 98.12 114 CYS A N 1
ATOM 826 C CA . CYS A 1 114 ? -21.616 7.630 30.178 1.00 98.12 114 CYS A CA 1
ATOM 827 C C . CYS A 1 114 ? -22.559 8.826 30.369 1.00 98.12 114 CYS A C 1
ATOM 829 O O . CYS A 1 114 ? -22.893 9.174 31.500 1.00 98.12 114 CYS A O 1
ATOM 831 N N . LEU A 1 115 ? -23.028 9.454 29.283 1.00 97.81 115 LEU A N 1
ATOM 832 C CA . LEU A 1 115 ? -23.990 10.559 29.368 1.00 97.81 115 LEU A CA 1
ATOM 833 C C . LEU A 1 115 ? -25.318 10.111 29.986 1.00 97.81 115 LEU A C 1
ATOM 835 O O . LEU A 1 115 ? -25.880 10.824 30.821 1.00 97.81 115 LEU A O 1
ATOM 839 N N . ARG A 1 116 ? -25.796 8.918 29.616 1.00 98.19 116 ARG A N 1
ATOM 840 C CA . ARG A 1 116 ? -27.005 8.319 30.189 1.00 98.19 116 ARG A CA 1
ATOM 841 C C . ARG A 1 116 ? -26.836 8.045 31.684 1.00 98.19 116 ARG A C 1
ATOM 843 O O . ARG A 1 116 ? -27.706 8.419 32.465 1.00 98.19 116 ARG A O 1
ATOM 850 N N . GLN A 1 117 ? -25.718 7.447 32.090 1.00 97.75 117 GLN A N 1
ATOM 851 C CA . GLN A 1 117 ? -25.416 7.183 33.501 1.00 97.75 117 GLN A CA 1
ATOM 852 C C . GLN A 1 117 ? -25.287 8.484 34.305 1.00 97.75 117 GLN A C 1
ATOM 854 O O . GLN A 1 117 ? -25.876 8.609 35.374 1.00 97.75 117 GLN A O 1
ATOM 859 N N . ALA A 1 118 ? -24.611 9.499 33.765 1.00 96.50 118 ALA A N 1
ATOM 860 C CA . ALA A 1 118 ? -24.499 10.808 34.404 1.00 96.50 118 ALA A CA 1
ATOM 861 C C . ALA A 1 118 ? -25.857 11.521 34.541 1.00 96.50 118 ALA A C 1
ATOM 863 O O . ALA A 1 118 ? -26.088 12.263 35.497 1.00 96.50 118 ALA A O 1
ATOM 864 N N . ALA A 1 119 ? -26.775 11.335 33.588 1.00 95.44 119 ALA A N 1
ATOM 865 C CA . ALA A 1 119 ? -28.145 11.828 33.710 1.00 95.44 119 ALA A CA 1
ATOM 866 C C . ALA A 1 119 ? -28.912 11.093 34.821 1.00 95.44 119 ALA A C 1
ATOM 868 O O . ALA A 1 119 ? -29.557 11.749 35.637 1.00 95.44 119 ALA A O 1
ATOM 869 N N . LEU A 1 120 ? -28.777 9.765 34.897 1.00 97.06 120 LEU A N 1
ATOM 870 C CA . LEU A 1 120 ? -29.405 8.947 35.934 1.00 97.06 120 LEU A CA 1
ATOM 871 C C . LEU A 1 120 ? -28.925 9.339 37.339 1.00 97.06 120 LEU A C 1
ATOM 873 O O . LEU A 1 120 ? -29.750 9.596 38.207 1.00 97.06 120 LEU A O 1
ATOM 877 N N . VAL A 1 121 ? -27.612 9.478 37.541 1.00 96.56 121 VAL A N 1
ATOM 878 C CA . VAL A 1 121 ? -27.028 9.907 38.826 1.00 96.56 121 VAL A CA 1
ATOM 879 C C . VAL A 1 121 ? -27.531 11.291 39.240 1.00 96.56 121 VAL A C 1
ATOM 881 O O . VAL A 1 121 ? -27.854 11.519 40.400 1.00 96.56 121 VAL A O 1
ATOM 884 N N . ARG A 1 122 ? -27.655 12.233 38.298 1.00 94.31 122 ARG A N 1
ATOM 885 C CA . ARG A 1 122 ? -28.215 13.558 38.611 1.00 94.31 122 ARG A CA 1
ATOM 886 C C . ARG A 1 122 ? -29.694 13.491 38.984 1.00 94.31 122 ARG A C 1
ATOM 888 O O . ARG A 1 122 ? -30.131 14.259 39.836 1.00 94.31 122 ARG A O 1
ATOM 895 N N . ALA A 1 123 ? -30.467 12.602 38.361 1.00 94.38 123 ALA A N 1
ATOM 896 C CA . ALA A 1 123 ? -31.870 12.402 38.709 1.00 94.38 123 ALA A CA 1
ATOM 897 C C . ALA A 1 123 ? -32.026 11.814 40.121 1.00 94.38 123 ALA A C 1
ATOM 899 O O . ALA A 1 123 ? -32.839 12.318 40.892 1.00 94.38 123 ALA A O 1
ATOM 900 N N . THR A 1 124 ? -31.210 10.822 40.493 1.00 95.56 124 THR A N 1
ATOM 901 C CA . THR A 1 124 ? -31.242 10.234 41.842 1.00 95.56 124 THR A CA 1
ATOM 902 C C . THR A 1 124 ? -30.774 11.220 42.909 1.00 95.56 124 THR A C 1
ATOM 904 O O . THR A 1 124 ? -31.426 11.342 43.940 1.00 95.56 124 THR A O 1
ATOM 907 N N . GLN A 1 125 ? -29.717 11.998 42.645 1.00 94.56 125 GLN A N 1
ATOM 908 C CA . GLN A 1 125 ? -29.272 13.069 43.547 1.00 94.56 125 GLN A CA 1
ATOM 909 C C . GLN A 1 125 ? -30.393 14.076 43.825 1.00 94.56 125 GLN A C 1
ATOM 911 O O . GLN A 1 125 ? -30.639 14.408 44.981 1.00 94.56 125 GLN A O 1
ATOM 916 N N . ARG A 1 126 ? 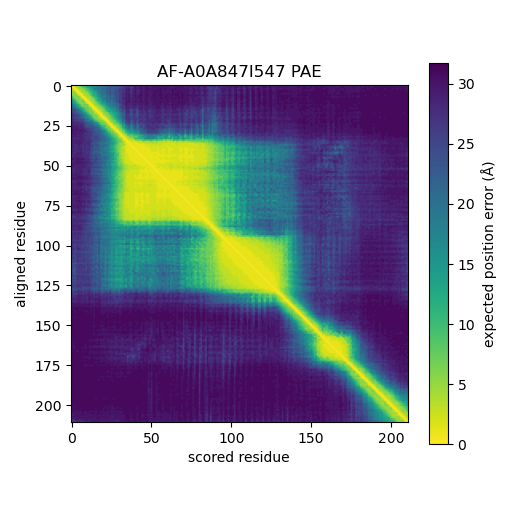-31.120 14.506 42.784 1.00 92.25 126 ARG A N 1
ATOM 917 C CA . ARG A 1 126 ? -32.272 15.409 42.938 1.00 92.25 126 ARG A CA 1
ATOM 918 C C . ARG A 1 126 ? -33.407 14.782 43.742 1.00 92.25 126 ARG A C 1
ATOM 920 O O . ARG A 1 126 ? -33.987 15.469 44.571 1.00 92.25 126 ARG A O 1
ATOM 927 N N . ALA A 1 127 ? -33.710 13.504 43.516 1.00 94.25 127 ALA A N 1
ATOM 928 C CA . ALA A 1 127 ? -34.768 12.802 44.242 1.00 94.25 127 ALA A CA 1
ATOM 929 C C . ALA A 1 127 ? -34.469 12.669 45.748 1.00 94.25 127 ALA A C 1
ATOM 931 O O . ALA A 1 127 ? -35.389 12.712 46.556 1.00 94.25 127 ALA A O 1
ATOM 932 N N . VAL A 1 128 ? -33.191 12.552 46.123 1.00 95.75 128 VAL A N 1
ATOM 933 C CA . VAL A 1 128 ? -32.735 12.430 47.522 1.00 95.75 128 VAL A CA 1
ATOM 934 C C . VAL A 1 128 ? -32.420 13.802 48.154 1.00 95.75 128 VAL A C 1
ATOM 936 O O . VAL A 1 128 ? -32.010 13.882 49.306 1.00 95.75 128 VAL A O 1
ATOM 939 N N . GLY A 1 129 ? -32.613 14.908 47.425 1.00 91.94 129 GLY A N 1
ATOM 940 C CA . GLY A 1 129 ? -32.353 16.261 47.936 1.00 91.94 129 GLY A CA 1
ATOM 941 C C . GLY A 1 129 ? -30.867 16.615 48.071 1.00 91.94 129 GLY A C 1
ATOM 942 O O . GLY A 1 129 ? -30.523 17.592 48.733 1.00 91.94 129 GLY A O 1
ATOM 943 N N . LEU A 1 130 ? -29.974 15.850 47.435 1.00 87.81 130 LEU A N 1
ATOM 944 C CA . LEU A 1 130 ? -28.547 16.159 47.399 1.00 87.81 130 LEU A CA 1
ATOM 945 C C . LEU A 1 130 ? -28.273 17.260 46.363 1.00 87.81 130 LEU A C 1
ATOM 947 O O . LEU A 1 130 ? -28.834 17.223 45.259 1.00 87.81 130 LEU A O 1
ATOM 951 N N . PRO A 1 131 ? -27.385 18.227 46.662 1.00 76.44 131 PRO A N 1
ATOM 952 C CA . PRO A 1 131 ? -27.024 19.257 45.701 1.00 76.44 131 PRO A CA 1
ATOM 953 C C . PRO A 1 131 ? -26.383 18.600 44.473 1.00 76.44 131 PRO A C 1
ATOM 955 O O . PRO A 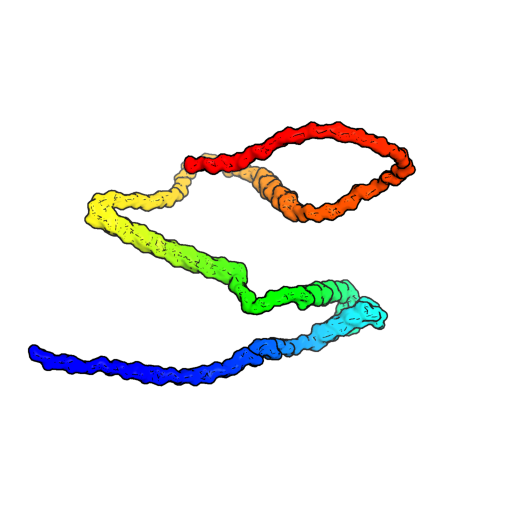1 131 ? -25.356 17.927 44.567 1.00 76.44 131 PRO A O 1
ATOM 958 N N . ALA A 1 132 ? -27.005 18.782 43.306 1.00 69.88 132 ALA A N 1
ATOM 959 C CA . ALA A 1 132 ? -26.472 18.257 42.057 1.00 69.88 132 ALA A CA 1
ATOM 960 C C . ALA A 1 132 ? -25.103 18.897 41.785 1.00 69.88 132 ALA A C 1
ATOM 962 O O . ALA A 1 132 ? -24.990 20.125 41.739 1.00 69.88 132 ALA A O 1
ATOM 963 N N . ALA A 1 133 ? -24.073 18.071 41.580 1.00 67.75 133 ALA A N 1
ATOM 964 C CA . ALA A 1 133 ? -22.743 18.555 41.226 1.00 67.75 133 ALA A CA 1
ATOM 965 C C . ALA A 1 133 ? -22.842 19.467 39.989 1.00 67.75 133 ALA A C 1
ATOM 967 O O . ALA A 1 133 ? -23.372 19.063 38.947 1.00 67.75 133 ALA A O 1
ATOM 968 N N . ALA A 1 134 ? -22.383 20.715 40.128 1.00 64.69 134 ALA A N 1
ATOM 969 C CA . ALA A 1 134 ? -22.475 21.717 39.073 1.00 64.69 134 ALA A CA 1
ATOM 970 C C . ALA A 1 134 ? -21.817 21.190 37.783 1.00 64.69 134 ALA A C 1
ATOM 972 O O . ALA A 1 134 ? -20.754 20.565 37.857 1.00 64.69 134 ALA A O 1
ATOM 973 N N . PRO A 1 135 ? -22.414 21.420 36.595 1.00 66.88 135 PRO A N 1
ATOM 974 C CA . PRO A 1 135 ? -21.762 21.041 35.349 1.00 66.88 135 PRO A CA 1
ATOM 975 C C . PRO A 1 135 ? -20.380 21.709 35.280 1.00 66.88 135 PRO A C 1
ATOM 977 O O . PRO A 1 135 ? -20.247 22.861 35.713 1.00 66.88 135 PRO A O 1
ATOM 980 N N . PRO A 1 136 ? -19.349 21.025 34.747 1.00 62.81 136 PRO A N 1
ATOM 981 C CA . PRO A 1 136 ? -18.045 21.643 34.574 1.00 62.81 136 PRO A CA 1
ATOM 982 C C . PRO A 1 136 ? -18.233 22.893 33.717 1.00 62.81 136 PRO A C 1
ATOM 984 O O . PRO A 1 136 ? -18.704 22.811 32.581 1.00 62.81 136 PRO A O 1
ATOM 987 N N . LYS A 1 137 ? -17.926 24.061 34.294 1.00 55.62 137 LYS A N 1
ATOM 988 C CA . LYS A 1 137 ? -18.015 25.349 33.608 1.00 55.62 137 LYS A CA 1
ATOM 989 C C . LYS A 1 137 ? -17.181 25.248 32.334 1.00 55.62 137 LYS A C 1
ATOM 991 O O . LYS A 1 137 ? -15.955 25.180 32.397 1.00 55.62 137 LYS A O 1
ATOM 996 N N . THR A 1 138 ? -17.832 25.245 31.175 1.00 50.56 138 THR A N 1
ATOM 997 C CA . THR A 1 138 ? -17.153 25.548 29.918 1.00 50.56 138 THR A CA 1
ATOM 998 C C . THR A 1 138 ? -16.588 26.950 30.076 1.00 50.56 138 THR A C 1
ATOM 1000 O O . THR A 1 138 ? -17.356 27.903 30.203 1.00 50.56 138 THR A O 1
ATOM 1003 N N . ALA A 1 139 ? -15.263 27.067 30.157 1.00 51.12 139 ALA A N 1
ATOM 1004 C CA . ALA A 1 139 ? -14.582 28.345 30.291 1.00 51.12 139 ALA A CA 1
ATOM 1005 C C . ALA A 1 139 ? -15.029 29.273 29.151 1.00 51.12 139 ALA A C 1
ATOM 1007 O O . ALA A 1 139 ? -14.667 29.080 27.988 1.00 51.12 139 ALA A O 1
ATOM 1008 N N . ALA A 1 140 ? -15.870 30.247 29.493 1.00 47.81 140 ALA A N 1
ATOM 1009 C CA . ALA A 1 140 ? -16.296 31.292 28.588 1.00 47.81 140 ALA A CA 1
ATOM 1010 C C . ALA A 1 140 ? -15.077 32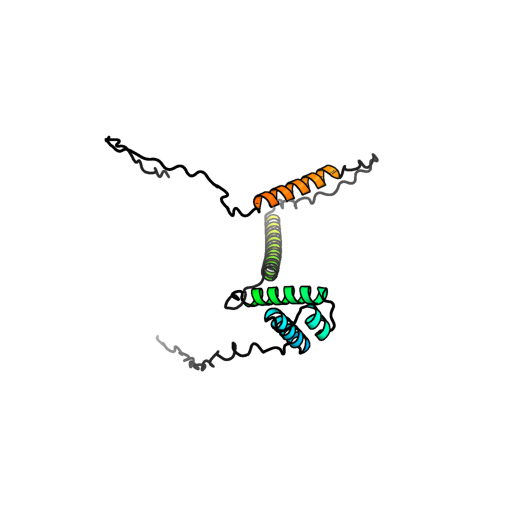.146 28.226 1.00 47.81 140 ALA A C 1
ATOM 1012 O O . ALA A 1 140 ? -14.290 32.556 29.081 1.00 47.81 140 ALA A O 1
ATOM 1013 N N . LYS A 1 141 ? -14.917 32.392 26.927 1.00 52.66 141 LYS A N 1
ATOM 1014 C CA . LYS A 1 141 ? -13.983 33.377 26.391 1.00 52.66 141 LYS A CA 1
ATOM 1015 C C . LYS A 1 141 ? -14.413 34.757 26.890 1.00 52.66 141 LYS A C 1
ATOM 1017 O O . LYS A 1 141 ? -15.427 35.277 26.436 1.00 52.66 141 LYS A O 1
ATOM 1022 N N . ASN A 1 142 ? -13.627 35.348 27.783 1.00 43.53 142 ASN A N 1
ATOM 1023 C CA . ASN A 1 142 ? -13.783 36.746 28.166 1.00 43.53 142 ASN A CA 1
ATOM 1024 C C . ASN A 1 142 ? -13.413 37.645 26.979 1.00 43.53 142 ASN A C 1
ATOM 1026 O O . ASN A 1 142 ? -12.260 37.676 26.543 1.00 43.53 142 ASN A O 1
ATOM 1030 N N . GLY A 1 143 ? -14.403 38.377 26.469 1.00 46.88 143 GLY A N 1
ATOM 1031 C CA . GLY A 1 143 ? -14.185 39.590 25.696 1.00 46.88 143 GLY A CA 1
ATOM 1032 C C . GLY A 1 143 ? -13.795 40.719 26.646 1.00 46.88 143 GLY A C 1
ATOM 1033 O O . GLY A 1 143 ? -14.571 41.086 27.520 1.00 46.88 143 GLY A O 1
ATOM 1034 N N . VAL A 1 144 ? -12.587 41.254 26.475 1.00 42.00 144 VAL A N 1
ATOM 1035 C CA . VAL A 1 144 ? -12.154 42.520 27.075 1.00 42.00 144 VAL A CA 1
ATOM 1036 C C . VAL A 1 144 ? -12.067 43.540 25.948 1.00 42.00 144 VAL A C 1
ATOM 1038 O O . VAL A 1 144 ? -11.221 43.435 25.060 1.00 42.00 144 VAL A O 1
ATOM 1041 N N . THR A 1 145 ? -12.956 44.528 25.979 1.00 46.22 145 THR A N 1
ATOM 1042 C CA . THR A 1 145 ? -12.810 45.784 25.244 1.00 46.22 145 THR A CA 1
ATOM 1043 C C . THR A 1 145 ? -11.703 46.599 25.905 1.00 46.22 145 THR A C 1
ATOM 1045 O O . THR A 1 145 ? -11.865 47.113 27.007 1.00 46.22 145 THR A O 1
ATOM 1048 N N . GLY A 1 146 ? -10.556 46.693 25.237 1.00 37.06 146 GLY A N 1
ATOM 1049 C CA . GLY A 1 146 ? -9.423 47.501 25.675 1.00 37.06 146 GLY A CA 1
ATOM 1050 C C . GLY A 1 146 ? -8.336 47.490 24.610 1.00 37.06 146 GLY A C 1
ATOM 1051 O O . GLY A 1 146 ? -7.563 46.540 24.505 1.00 37.06 146 GLY A O 1
ATOM 1052 N N . GLY A 1 147 ? -8.304 48.521 23.768 1.00 54.88 147 GLY A N 1
ATOM 1053 C CA . GLY A 1 147 ? -7.291 48.659 22.728 1.00 54.88 147 GLY A CA 1
ATOM 1054 C C . GLY A 1 147 ? -5.878 48.691 23.315 1.00 54.88 147 GLY A C 1
ATOM 1055 O O . GLY A 1 147 ? -5.603 49.493 24.201 1.00 54.88 147 GLY A O 1
ATOM 1056 N N . LYS A 1 148 ? -4.986 47.831 22.800 1.00 49.91 148 LYS A N 1
ATOM 1057 C CA . LYS A 1 148 ? -3.517 47.994 22.788 1.00 49.91 148 LYS A CA 1
ATOM 1058 C C . LYS A 1 148 ? -2.866 46.927 21.889 1.00 49.91 148 LYS A C 1
ATOM 1060 O O . LYS A 1 148 ? -2.854 45.741 22.189 1.00 49.91 148 LYS A O 1
ATOM 1065 N N . ARG A 1 149 ? -2.354 47.412 20.749 1.00 53.31 149 ARG A N 1
ATOM 1066 C CA . ARG A 1 149 ? -1.337 46.869 19.820 1.00 53.31 149 ARG A CA 1
ATOM 1067 C C . ARG A 1 149 ? -1.159 45.340 19.747 1.00 53.31 149 ARG A C 1
ATOM 1069 O O . ARG A 1 149 ? -0.547 44.704 20.600 1.00 53.31 149 ARG A O 1
ATOM 1076 N N . LYS A 1 150 ? -1.545 44.794 18.588 1.00 53.62 150 LYS A N 1
ATOM 1077 C CA . LYS A 1 150 ? -1.242 43.441 18.094 1.00 53.62 150 LYS A CA 1
ATOM 1078 C C . LYS A 1 150 ? 0.277 43.193 18.129 1.00 53.62 150 LYS A C 1
ATOM 1080 O O . LYS A 1 150 ? 1.002 43.562 17.206 1.00 53.62 150 LYS A O 1
ATOM 1085 N N . ARG A 1 151 ? 0.781 42.578 19.205 1.00 63.44 151 ARG A N 1
ATOM 1086 C CA . ARG A 1 151 ? 2.193 42.185 19.316 1.00 63.44 151 ARG A CA 1
ATOM 1087 C C . ARG A 1 151 ? 2.458 41.097 18.272 1.00 63.44 151 ARG A C 1
ATOM 1089 O O . ARG A 1 151 ? 1.959 39.978 18.395 1.00 63.44 151 ARG A O 1
ATOM 1096 N N . ARG A 1 152 ? 3.205 41.441 17.214 1.00 59.84 152 ARG A N 1
ATOM 1097 C CA . ARG A 1 152 ? 3.660 40.498 16.181 1.00 59.84 152 ARG A CA 1
ATOM 1098 C C . ARG A 1 152 ? 4.385 39.337 16.866 1.00 59.84 152 ARG A C 1
ATOM 1100 O O . ARG A 1 152 ? 5.461 39.514 17.436 1.00 59.84 152 ARG A O 1
ATOM 1107 N N . ARG A 1 153 ? 3.778 38.149 16.834 1.00 60.41 153 ARG A N 1
ATOM 1108 C CA . ARG A 1 153 ? 4.419 36.906 17.270 1.00 60.41 153 ARG A CA 1
ATOM 1109 C C . ARG A 1 153 ? 5.593 36.642 16.335 1.00 60.41 153 ARG A C 1
ATOM 1111 O O . ARG A 1 153 ? 5.383 36.508 15.135 1.00 60.41 153 ARG A O 1
ATOM 1118 N N . ARG A 1 154 ? 6.814 36.592 16.874 1.00 56.59 154 ARG A N 1
ATOM 1119 C CA . ARG A 1 154 ? 8.014 36.238 16.105 1.00 56.59 154 ARG A CA 1
ATOM 1120 C C . ARG A 1 154 ? 7.901 34.761 15.678 1.00 56.59 154 ARG A C 1
ATOM 1122 O O . ARG A 1 154 ? 7.896 33.897 16.554 1.00 56.59 154 ARG A O 1
ATOM 1129 N N . PRO A 1 155 ? 7.798 34.449 14.373 1.00 57.25 155 PRO A N 1
ATOM 1130 C CA . PRO A 1 155 ? 7.542 33.090 13.878 1.00 57.25 155 PRO A CA 1
ATOM 1131 C C . PRO A 1 155 ? 8.767 32.159 13.946 1.00 57.25 155 PRO A C 1
ATOM 1133 O O . PRO A 1 155 ? 8.664 30.973 13.652 1.00 57.25 155 PRO A O 1
ATOM 1136 N N . MET A 1 156 ? 9.920 32.664 14.380 1.00 56.22 156 MET A N 1
ATOM 1137 C CA . MET A 1 156 ? 11.196 31.961 14.264 1.00 56.22 156 MET A CA 1
ATOM 1138 C C . MET A 1 156 ? 11.381 30.848 15.315 1.00 56.22 156 MET A C 1
ATOM 1140 O O . MET A 1 156 ? 11.909 29.787 15.010 1.00 56.22 156 MET A O 1
ATOM 1144 N N . VAL A 1 157 ? 10.859 31.017 16.537 1.00 62.66 157 VAL A N 1
ATOM 1145 C CA . VAL A 1 157 ? 11.086 30.049 17.633 1.00 62.66 157 VAL A CA 1
ATOM 1146 C C . VAL A 1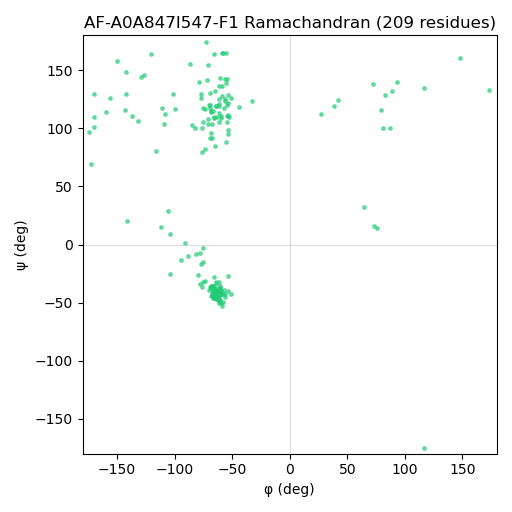 157 ? 10.255 28.770 17.470 1.00 62.66 157 VAL A C 1
ATOM 1148 O O . VAL A 1 157 ? 10.703 27.686 17.837 1.00 62.66 157 VAL A O 1
ATOM 1151 N N . ARG A 1 158 ? 9.047 28.861 16.892 1.00 58.94 158 ARG A N 1
ATOM 1152 C CA . ARG A 1 158 ? 8.171 27.688 16.708 1.00 58.94 158 ARG A CA 1
ATOM 1153 C C . ARG A 1 158 ? 8.644 26.799 15.556 1.00 58.94 158 ARG A C 1
ATOM 1155 O O . ARG A 1 158 ? 8.588 25.583 15.693 1.00 58.94 158 ARG A O 1
ATOM 1162 N N . ALA A 1 159 ? 9.159 27.398 14.479 1.00 67.94 159 ALA A N 1
ATOM 1163 C CA . ALA A 1 159 ? 9.778 26.666 13.376 1.00 67.94 159 ALA A CA 1
ATOM 1164 C C . ALA A 1 159 ? 11.073 25.966 13.821 1.00 67.94 159 ALA A C 1
ATOM 1166 O O . ALA A 1 159 ? 11.253 24.786 13.538 1.00 67.94 159 ALA A O 1
ATOM 1167 N N . LEU A 1 160 ? 11.923 26.645 14.602 1.00 74.81 160 LEU A N 1
ATOM 1168 C CA . LEU A 1 160 ? 13.146 26.040 15.142 1.00 74.81 160 LEU A CA 1
ATOM 1169 C C . LEU A 1 160 ? 12.854 24.907 16.135 1.00 74.81 160 LEU A C 1
ATOM 1171 O O . LEU A 1 160 ? 13.517 23.874 16.087 1.00 74.81 160 LEU A O 1
ATOM 1175 N N . ARG A 1 161 ? 11.821 25.040 16.980 1.00 73.88 161 ARG A N 1
ATOM 1176 C CA . ARG A 1 161 ? 11.366 23.933 17.840 1.00 73.88 161 ARG A CA 1
ATOM 1177 C C . ARG A 1 161 ? 10.840 22.747 17.029 1.00 73.88 161 ARG A C 1
ATOM 1179 O O . ARG A 1 161 ? 11.183 21.617 17.351 1.00 73.88 161 ARG A O 1
ATOM 1186 N N . ALA A 1 162 ? 10.067 22.992 15.970 1.00 73.06 162 ALA A N 1
ATOM 1187 C CA . ALA A 1 162 ? 9.594 21.930 15.081 1.00 73.06 162 ALA A CA 1
ATOM 1188 C C . ALA A 1 162 ? 10.759 21.222 14.362 1.00 73.06 162 ALA A C 1
ATOM 1190 O O . ALA A 1 162 ? 10.800 19.995 14.319 1.00 73.06 162 ALA A O 1
ATOM 1191 N N . ALA A 1 163 ? 11.749 21.976 13.878 1.00 78.75 163 ALA A N 1
ATOM 1192 C CA . ALA A 1 163 ? 12.951 21.420 13.262 1.00 78.75 163 ALA A CA 1
ATOM 1193 C C . ALA A 1 163 ? 13.789 20.592 14.254 1.00 78.75 163 ALA A C 1
ATOM 1195 O O . ALA A 1 163 ? 14.282 19.524 13.895 1.00 78.75 163 ALA A O 1
ATOM 1196 N N . ALA A 1 164 ? 13.918 21.036 15.509 1.00 78.88 164 ALA A N 1
ATOM 1197 C CA . ALA A 1 164 ? 14.628 20.289 16.547 1.00 78.88 164 ALA A CA 1
ATOM 1198 C C . ALA A 1 164 ? 13.938 18.950 16.870 1.00 78.88 164 ALA A C 1
ATOM 1200 O O . ALA A 1 164 ? 14.612 17.929 17.006 1.00 78.88 164 ALA A O 1
ATOM 1201 N N . SER A 1 165 ? 12.601 18.930 16.925 1.00 77.44 165 SER A N 1
ATOM 1202 C CA . SER A 1 165 ? 11.830 17.695 17.108 1.00 77.44 165 SER A CA 1
ATOM 1203 C C . SER A 1 165 ? 12.034 16.705 15.956 1.00 77.44 165 SER A C 1
ATOM 1205 O O . SER A 1 165 ? 12.250 15.527 16.225 1.00 77.44 165 SER A O 1
ATOM 1207 N N . LEU A 1 166 ? 12.047 17.178 14.703 1.00 80.38 166 LEU A N 1
ATOM 1208 C CA . LEU A 1 166 ? 12.276 16.332 13.524 1.00 80.38 166 LEU A CA 1
ATOM 1209 C C . LEU A 1 166 ? 13.702 15.757 13.468 1.00 80.38 166 LEU A C 1
ATOM 1211 O O . LEU A 1 166 ? 13.889 14.596 13.107 1.00 80.38 166 LEU A O 1
ATOM 1215 N N . ARG A 1 167 ? 14.716 16.534 13.877 1.00 84.62 167 ARG A N 1
ATOM 1216 C CA . ARG A 1 167 ? 16.103 16.043 13.978 1.00 84.62 167 ARG A CA 1
ATOM 1217 C C . ARG A 1 167 ? 16.254 14.983 15.068 1.00 84.62 167 ARG A C 1
ATOM 1219 O O . ARG A 1 167 ? 16.922 13.981 14.844 1.00 84.62 167 ARG A O 1
ATOM 1226 N N . LYS A 1 168 ? 15.597 15.166 16.220 1.00 77.69 168 LYS A N 1
ATOM 1227 C CA . LYS A 1 168 ? 15.612 14.186 17.318 1.00 77.69 168 LYS A CA 1
ATOM 1228 C C . LYS A 1 168 ? 14.982 12.854 16.901 1.00 77.69 168 LYS A C 1
ATOM 1230 O O . LYS A 1 168 ? 15.521 11.806 17.235 1.00 77.69 168 LYS A O 1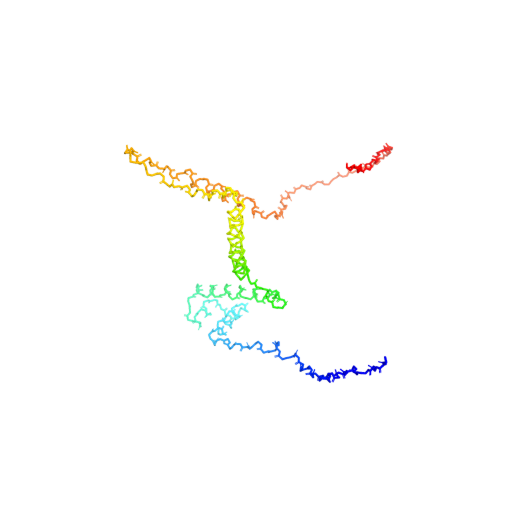
ATOM 1235 N N . THR A 1 169 ? 13.883 12.886 16.144 1.00 73.94 169 THR A N 1
ATOM 1236 C CA . THR A 1 169 ? 13.274 11.668 15.587 1.00 73.94 169 THR A CA 1
ATOM 1237 C C . THR A 1 169 ? 14.147 11.014 14.518 1.00 73.94 169 THR A C 1
ATOM 1239 O O . THR A 1 169 ? 14.242 9.795 14.512 1.00 73.94 169 THR A O 1
ATOM 1242 N N . ALA A 1 170 ? 14.834 11.796 13.676 1.00 73.69 170 ALA A N 1
ATOM 1243 C CA . ALA A 1 170 ? 15.740 11.266 12.653 1.00 73.69 170 ALA A CA 1
ATOM 1244 C C . ALA A 1 170 ? 16.989 10.585 13.249 1.00 73.69 170 ALA A C 1
ATOM 1246 O O . ALA A 1 170 ? 17.444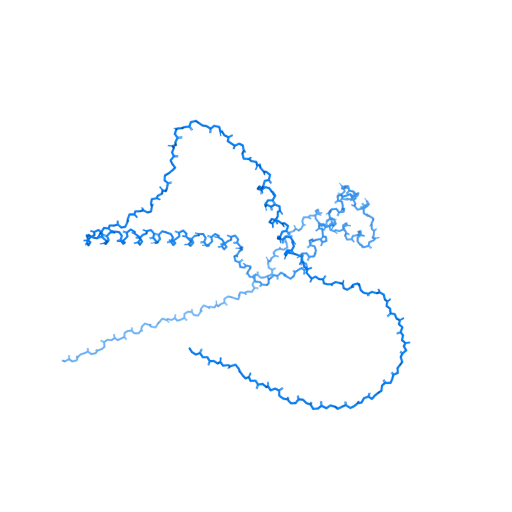 9.569 12.735 1.00 73.69 170 ALA A O 1
ATOM 1247 N N . LEU A 1 171 ? 17.517 11.114 14.359 1.00 67.12 171 LEU A N 1
ATOM 1248 C CA . LEU A 1 171 ? 18.613 10.498 15.120 1.00 67.12 171 LEU A CA 1
ATOM 1249 C C . LEU A 1 171 ? 18.176 9.204 15.821 1.00 67.12 171 LEU A C 1
ATOM 1251 O O . LEU A 1 171 ? 18.950 8.259 15.888 1.00 67.12 171 LEU A O 1
ATOM 1255 N N . ALA A 1 172 ? 16.930 9.142 16.299 1.00 64.06 172 ALA A N 1
ATOM 1256 C CA . ALA A 1 172 ? 16.363 7.935 16.901 1.00 64.06 172 ALA A CA 1
ATOM 1257 C C . ALA A 1 172 ? 15.970 6.852 15.874 1.00 64.06 172 ALA A C 1
ATOM 1259 O O . ALA A 1 172 ? 15.732 5.714 16.264 1.00 64.06 172 ALA A O 1
ATOM 1260 N N . SER A 1 173 ? 15.885 7.191 14.581 1.00 55.56 173 SER A N 1
ATOM 1261 C CA . SER A 1 173 ? 15.518 6.266 13.500 1.00 55.56 173 SER A CA 1
ATOM 1262 C C . SER A 1 173 ? 16.698 5.798 12.643 1.00 55.56 173 SER A C 1
ATOM 1264 O O . SER A 1 173 ? 16.470 5.186 11.602 1.00 55.56 173 SER A O 1
ATOM 1266 N N . GLN A 1 174 ? 17.943 6.092 13.029 1.00 50.34 174 GLN A N 1
ATOM 1267 C CA . GLN A 1 174 ? 19.117 5.502 12.381 1.00 50.34 174 GLN A CA 1
ATOM 1268 C C . GLN A 1 174 ? 19.177 3.999 12.718 1.00 50.34 174 GLN A C 1
ATOM 1270 O O . GLN A 1 174 ? 19.257 3.652 13.900 1.00 50.34 174 GLN A O 1
ATOM 1275 N N . PRO A 1 175 ? 19.135 3.093 11.724 1.00 48.41 175 PRO A N 1
ATOM 1276 C CA . PRO A 1 175 ? 19.435 1.689 11.951 1.00 48.41 175 PRO A CA 1
ATOM 1277 C C . PRO A 1 175 ? 20.930 1.553 12.258 1.00 48.41 175 PRO A C 1
ATOM 1279 O O . PRO A 1 175 ? 21.779 1.853 11.421 1.00 48.41 175 PRO A O 1
ATOM 1282 N N . VAL A 1 176 ? 21.249 1.081 13.462 1.00 52.59 176 VAL A N 1
ATOM 1283 C CA . VAL A 1 176 ? 22.559 0.510 13.788 1.00 52.59 176 VAL A CA 1
ATOM 1284 C C . VAL A 1 176 ? 22.750 -0.766 12.968 1.00 52.59 176 VAL A C 1
ATOM 1286 O O . VAL A 1 176 ? 22.448 -1.861 13.423 1.00 52.59 176 VAL A O 1
ATOM 1289 N N . ASN A 1 177 ? 23.227 -0.615 11.736 1.00 43.56 177 ASN A N 1
ATOM 1290 C CA . ASN A 1 177 ? 23.906 -1.686 11.023 1.00 43.56 177 ASN A CA 1
ATOM 1291 C C . ASN A 1 177 ? 25.376 -1.302 10.947 1.00 43.56 177 ASN A C 1
ATOM 1293 O O . ASN A 1 177 ? 25.767 -0.407 10.199 1.00 43.56 177 ASN A O 1
ATOM 1297 N N . GLY A 1 178 ? 26.158 -1.959 11.802 1.00 50.31 178 GLY A N 1
ATOM 1298 C CA . GLY A 1 178 ? 27.603 -1.887 11.780 1.00 50.31 178 GLY A CA 1
ATOM 1299 C C . GLY A 1 178 ? 28.147 -2.359 10.438 1.00 50.31 178 GLY A C 1
ATOM 1300 O O . GLY A 1 178 ? 27.719 -3.377 9.900 1.00 50.31 178 GLY A O 1
ATOM 1301 N N . VAL A 1 179 ? 29.117 -1.610 9.934 1.00 48.41 179 VAL A N 1
ATOM 1302 C CA . VAL A 1 179 ? 30.172 -2.141 9.083 1.00 48.41 179 VAL A CA 1
ATOM 1303 C C . VAL A 1 179 ? 31.467 -1.590 9.656 1.00 48.41 179 VAL A C 1
ATOM 1305 O O . VAL A 1 179 ? 31.753 -0.397 9.572 1.00 48.41 179 VAL A O 1
ATOM 1308 N N . GLU A 1 180 ? 32.181 -2.493 10.314 1.00 46.66 180 GLU A N 1
ATOM 1309 C CA . GLU A 1 180 ? 33.594 -2.410 10.644 1.00 46.66 180 GLU A CA 1
ATOM 1310 C C . GLU A 1 180 ? 34.387 -1.905 9.428 1.00 46.66 180 GLU A C 1
ATOM 1312 O O . GLU A 1 180 ? 34.414 -2.545 8.377 1.00 46.66 180 GLU A O 1
ATOM 1317 N N . GLN A 1 181 ? 35.047 -0.759 9.575 1.00 38.78 181 GLN A N 1
ATOM 1318 C CA . GLN A 1 181 ? 36.195 -0.384 8.756 1.00 38.78 181 GLN A CA 1
ATOM 1319 C C . GLN A 1 181 ? 37.402 -0.276 9.684 1.00 38.78 181 GLN A C 1
ATOM 1321 O O . GLN A 1 181 ? 37.774 0.802 10.134 1.00 38.78 181 GLN A O 1
ATOM 1326 N N . GLY A 1 182 ? 37.976 -1.437 9.988 1.00 36.72 182 GLY A N 1
ATOM 1327 C CA . GLY A 1 182 ? 39.333 -1.582 10.489 1.00 36.72 182 GLY A CA 1
ATOM 1328 C C . GLY A 1 182 ? 40.177 -2.256 9.409 1.00 36.72 182 GLY A C 1
ATOM 1329 O O . GLY A 1 182 ? 39.905 -3.376 8.989 1.00 36.72 182 GLY A O 1
ATOM 1330 N N . SER A 1 183 ? 41.186 -1.558 8.916 1.00 38.53 183 SER A N 1
ATOM 1331 C CA . SER A 1 183 ? 42.299 -2.098 8.131 1.00 38.53 183 SER A CA 1
ATOM 1332 C C . SER A 1 183 ? 43.510 -1.214 8.416 1.00 38.53 183 SER A C 1
ATOM 1334 O O . SER A 1 183 ? 43.318 -0.024 8.666 1.00 38.53 183 SER A O 1
ATOM 1336 N N . PRO A 1 184 ? 44.744 -1.688 8.209 1.00 54.41 184 PRO A N 1
ATOM 1337 C CA . PRO A 1 184 ? 45.301 -2.992 8.572 1.00 54.41 184 PRO A CA 1
ATOM 1338 C C . PRO A 1 184 ? 46.635 -2.801 9.330 1.00 54.41 184 PRO A C 1
ATOM 1340 O O . PRO A 1 184 ? 47.428 -1.950 8.949 1.00 54.41 184 PRO A O 1
ATOM 1343 N N . GLU A 1 185 ? 46.965 -3.630 10.320 1.00 39.09 185 GLU A N 1
ATOM 1344 C CA . GLU A 1 185 ? 48.373 -3.795 10.715 1.00 39.09 185 GLU A CA 1
ATOM 1345 C C . GLU A 1 185 ? 48.684 -5.270 10.944 1.00 39.09 185 GLU A C 1
ATOM 1347 O O . GLU A 1 185 ? 48.191 -5.918 11.864 1.00 39.09 185 GLU A O 1
ATOM 1352 N N . ALA A 1 186 ? 49.489 -5.797 10.026 1.00 42.09 186 ALA A N 1
ATOM 1353 C CA . ALA A 1 186 ? 50.129 -7.089 10.111 1.00 42.09 186 ALA A CA 1
ATOM 1354 C C . ALA A 1 186 ? 51.572 -6.871 10.571 1.00 42.09 186 ALA A C 1
ATOM 1356 O O . ALA A 1 186 ? 52.355 -6.279 9.833 1.00 42.09 186 ALA A O 1
ATOM 1357 N N . ILE A 1 187 ? 51.926 -7.401 11.743 1.00 51.81 187 ILE A N 1
ATOM 1358 C CA . ILE A 1 187 ? 53.296 -7.806 12.084 1.00 51.81 187 ILE A CA 1
ATOM 1359 C C . ILE A 1 187 ? 53.192 -9.085 12.936 1.00 51.81 187 ILE A C 1
ATOM 1361 O O . ILE A 1 187 ? 52.625 -9.026 14.027 1.00 51.81 187 ILE A O 1
ATOM 1365 N N . PRO A 1 188 ? 53.700 -10.244 12.474 1.00 50.38 188 PRO A N 1
ATOM 1366 C CA . PRO A 1 188 ? 53.847 -11.439 13.296 1.00 50.38 188 PRO A CA 1
ATOM 1367 C C . PRO A 1 188 ? 55.305 -11.610 13.760 1.00 50.38 188 PRO A C 1
ATOM 1369 O O . PRO A 1 188 ? 56.217 -11.589 12.940 1.00 50.38 188 PRO A O 1
ATOM 1372 N N . ALA A 1 189 ? 55.510 -11.811 15.063 1.00 41.53 189 ALA A N 1
ATOM 1373 C CA . ALA A 1 189 ? 56.679 -12.468 15.672 1.00 41.53 189 ALA A CA 1
ATOM 1374 C C . ALA A 1 189 ? 56.354 -12.695 17.163 1.00 41.53 189 ALA A C 1
ATOM 1376 O O . ALA A 1 189 ? 56.131 -11.745 17.903 1.00 41.53 189 ALA A O 1
ATOM 1377 N N . GLU A 1 190 ? 55.976 -13.909 17.554 1.00 38.00 190 GLU A N 1
ATOM 1378 C CA . GLU A 1 190 ? 56.846 -14.921 18.177 1.00 38.00 190 GLU A CA 1
ATOM 1379 C C . GLU A 1 190 ? 57.134 -14.731 19.684 1.00 38.00 190 GLU A C 1
ATOM 1381 O O . GLU A 1 190 ? 57.872 -13.853 20.118 1.00 38.00 190 GLU A O 1
ATOM 1386 N N . SER A 1 191 ? 56.646 -15.727 20.435 1.00 42.84 191 SER A N 1
ATOM 1387 C CA . SER A 1 191 ? 57.345 -16.471 21.496 1.00 42.84 191 SER A CA 1
ATOM 1388 C C . SER A 1 191 ? 56.811 -16.375 22.939 1.00 42.84 191 SER A C 1
ATOM 1390 O O . SER A 1 191 ? 56.595 -15.301 23.490 1.00 42.84 191 SER A O 1
ATOM 1392 N N . SER A 1 192 ? 56.752 -17.575 23.538 1.00 44.34 192 SER A N 1
ATOM 1393 C CA . SER A 1 192 ? 57.042 -17.901 24.950 1.00 44.34 192 SER A CA 1
ATOM 1394 C C . SER A 1 192 ? 55.923 -17.626 25.974 1.00 44.34 192 SER A C 1
ATOM 1396 O O . SER A 1 192 ? 55.632 -16.484 26.289 1.00 44.34 192 SER A O 1
ATOM 1398 N N . ALA A 1 193 ? 55.138 -18.614 26.424 1.00 41.75 193 ALA A N 1
ATOM 1399 C CA . ALA A 1 193 ? 55.443 -19.758 27.308 1.00 41.75 193 ALA A CA 1
ATOM 1400 C C . ALA A 1 193 ? 55.418 -19.430 28.821 1.00 41.75 193 ALA A C 1
ATOM 1402 O O . ALA A 1 193 ? 56.152 -18.563 29.274 1.00 41.75 193 ALA A O 1
ATOM 1403 N N . GLN A 1 194 ? 54.653 -20.262 29.558 1.00 42.94 194 GLN A N 1
ATOM 1404 C CA . GLN A 1 194 ? 54.629 -20.486 31.025 1.00 42.94 194 GLN A CA 1
ATOM 1405 C C . GLN A 1 194 ? 54.009 -19.343 31.857 1.00 42.94 194 GLN A C 1
ATOM 1407 O O . GLN A 1 194 ? 54.238 -18.180 31.584 1.00 42.94 194 GLN A O 1
ATOM 1412 N N . GLY A 1 195 ? 53.188 -19.539 32.890 1.00 39.75 195 GLY A N 1
ATOM 1413 C CA . GLY A 1 195 ? 52.852 -20.671 33.755 1.00 39.75 195 GLY A CA 1
ATOM 1414 C C . 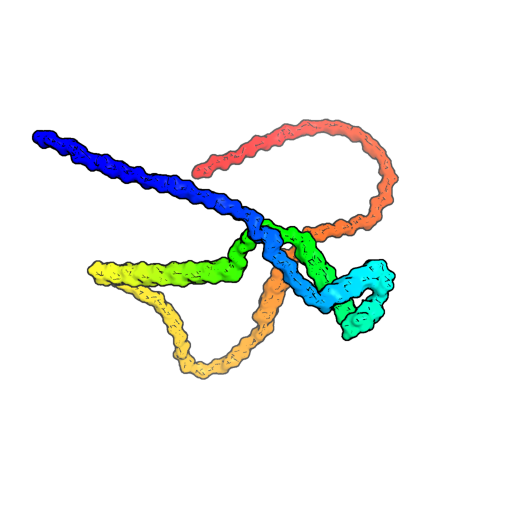GLY A 1 195 ? 52.524 -20.095 35.153 1.00 39.75 195 GLY A C 1
ATOM 1415 O O . GLY A 1 195 ? 52.953 -18.989 35.458 1.00 39.75 195 GLY A O 1
ATOM 1416 N N . HIS A 1 196 ? 51.814 -20.861 35.986 1.00 44.16 196 HIS A N 1
ATOM 1417 C CA . HIS A 1 196 ? 51.509 -20.645 37.419 1.00 44.16 196 HIS A CA 1
ATOM 1418 C C . HIS A 1 196 ? 50.279 -19.819 37.860 1.00 44.16 196 HIS A C 1
ATOM 1420 O O . HIS A 1 196 ? 50.278 -18.597 37.928 1.00 44.16 196 HIS A O 1
ATOM 1426 N N . GLU A 1 197 ? 49.243 -20.589 38.224 1.00 41.47 197 GLU A N 1
ATOM 1427 C CA . GLU A 1 197 ? 48.616 -20.699 39.558 1.00 41.47 197 GLU A CA 1
ATOM 1428 C C . GLU A 1 197 ? 48.371 -19.443 40.410 1.00 41.47 197 GLU A C 1
ATOM 1430 O O . GLU A 1 197 ? 49.306 -18.789 40.853 1.00 41.47 197 GLU A O 1
ATOM 1435 N N . ALA A 1 198 ? 47.110 -19.236 40.816 1.00 45.56 198 ALA A N 1
ATOM 1436 C CA . ALA A 1 198 ? 46.672 -19.461 42.203 1.00 45.56 198 ALA A CA 1
ATOM 1437 C C . ALA A 1 198 ? 45.220 -18.992 42.435 1.00 45.56 198 ALA A C 1
ATOM 1439 O O . ALA A 1 198 ? 44.841 -17.881 42.086 1.00 45.56 198 ALA A O 1
ATOM 1440 N N . SER A 1 199 ? 44.446 -19.868 43.086 1.00 46.41 199 SER A N 1
ATOM 1441 C CA . SER A 1 199 ? 43.564 -19.593 44.233 1.00 46.41 199 SER A CA 1
ATOM 1442 C C . SER A 1 199 ? 42.766 -18.277 44.285 1.00 46.41 199 SER A C 1
ATOM 1444 O O . SER A 1 199 ? 43.319 -17.204 44.508 1.00 46.41 199 SER A O 1
ATOM 1446 N N . GLY A 1 200 ? 41.433 -18.387 44.320 1.00 47.28 200 GLY A N 1
ATOM 1447 C CA . GLY A 1 200 ? 40.565 -17.257 44.665 1.00 47.28 200 GLY A CA 1
ATOM 1448 C C . GLY A 1 200 ? 39.093 -17.617 44.817 1.00 47.28 200 GLY A C 1
ATOM 1449 O O . GLY A 1 200 ? 38.274 -17.255 43.986 1.00 47.28 200 GLY A O 1
ATOM 1450 N N . ASN A 1 201 ? 38.782 -18.364 45.871 1.00 50.94 201 ASN A N 1
ATOM 1451 C CA . ASN A 1 201 ? 37.441 -18.678 46.366 1.00 50.94 201 ASN A CA 1
ATOM 1452 C C . ASN A 1 201 ? 36.584 -17.412 46.657 1.00 50.94 201 ASN A C 1
ATOM 1454 O O . ASN A 1 201 ? 37.138 -16.336 46.875 1.00 50.94 201 ASN A O 1
ATOM 1458 N N . SER A 1 202 ? 35.263 -17.604 46.809 1.00 52.56 202 SER A N 1
ATOM 1459 C CA . SER A 1 202 ? 34.201 -16.667 47.265 1.00 52.56 202 SER A CA 1
ATOM 1460 C C . SER A 1 202 ? 33.449 -15.885 46.175 1.00 52.56 202 SER A C 1
ATOM 1462 O O . SER A 1 202 ? 34.037 -15.384 45.233 1.00 52.56 202 SER A O 1
ATOM 1464 N N . SER A 1 203 ? 32.137 -15.677 46.225 1.00 52.38 203 SER A N 1
ATOM 1465 C CA . SER A 1 203 ? 31.037 -16.223 47.022 1.00 52.38 203 SER A CA 1
ATOM 1466 C C . SER A 1 203 ? 29.756 -15.704 46.355 1.00 52.38 203 SER A C 1
ATOM 1468 O O . SER A 1 203 ? 29.611 -14.511 46.096 1.00 52.38 203 SER A O 1
ATOM 1470 N N . HIS A 1 204 ? 28.811 -16.594 46.063 1.00 57.62 204 HIS A N 1
ATOM 1471 C CA . HIS A 1 204 ? 27.426 -16.197 45.814 1.00 57.62 204 HIS A CA 1
ATOM 1472 C C . HIS A 1 204 ? 26.784 -15.775 47.139 1.00 57.62 204 HIS A C 1
ATOM 1474 O O . HIS A 1 204 ? 26.969 -16.455 48.151 1.00 57.62 204 HIS A O 1
ATOM 1480 N N . PRO A 1 205 ? 25.940 -14.736 47.118 1.00 66.38 205 PRO A N 1
ATOM 1481 C CA . PRO A 1 205 ? 24.664 -14.879 47.806 1.00 66.38 205 PRO A CA 1
ATOM 1482 C C . PRO A 1 205 ? 23.458 -14.554 46.916 1.00 66.38 205 PRO A C 1
ATOM 1484 O O . PRO A 1 205 ? 23.490 -13.712 46.020 1.00 66.38 205 PRO A O 1
ATOM 1487 N N . ALA A 1 206 ? 22.401 -15.310 47.199 1.00 63.00 206 ALA A N 1
ATOM 1488 C CA . ALA A 1 206 ? 21.083 -15.328 46.584 1.00 63.00 206 ALA A CA 1
ATOM 1489 C C . ALA A 1 206 ? 20.267 -14.031 46.806 1.00 63.00 206 ALA A C 1
ATOM 1491 O O . ALA A 1 206 ? 20.573 -13.254 47.712 1.00 63.00 206 ALA A O 1
ATOM 1492 N N . PRO A 1 207 ? 19.196 -13.810 46.017 1.00 65.62 207 PRO A N 1
ATOM 1493 C CA . PRO A 1 207 ? 18.298 -12.668 46.172 1.00 65.62 207 PRO A CA 1
ATOM 1494 C C . PRO A 1 207 ? 17.313 -12.846 47.339 1.00 65.62 207 PRO A C 1
ATOM 1496 O O . PRO A 1 207 ? 16.555 -13.816 47.396 1.00 65.62 207 PRO A O 1
ATOM 1499 N N . SER A 1 208 ? 17.283 -11.864 48.239 1.00 58.88 208 SER A N 1
ATOM 1500 C CA . SER A 1 208 ? 16.286 -11.747 49.303 1.00 58.88 208 SER A CA 1
ATOM 1501 C C . SER A 1 208 ? 14.938 -11.303 48.733 1.00 58.88 208 SER A C 1
ATOM 1503 O O . SER A 1 208 ? 14.793 -10.195 48.218 1.00 58.88 208 SER A O 1
ATOM 1505 N N . VAL A 1 209 ? 13.949 -12.180 48.865 1.00 64.31 209 VAL A N 1
ATOM 1506 C CA . VAL A 1 209 ? 12.518 -11.877 48.788 1.00 64.31 209 VAL A CA 1
ATOM 1507 C C . VAL A 1 209 ? 12.119 -11.237 50.116 1.00 64.31 209 VAL A C 1
ATOM 1509 O O . VAL A 1 209 ? 12.422 -11.801 51.165 1.00 64.31 209 VAL A O 1
ATOM 1512 N N . LEU A 1 210 ? 11.435 -10.094 50.093 1.00 59.88 210 LEU A N 1
ATOM 1513 C CA . LEU A 1 210 ? 10.692 -9.608 51.253 1.00 59.88 210 LEU A CA 1
ATOM 1514 C C . LEU A 1 210 ? 9.387 -8.953 50.803 1.00 59.88 210 LEU A C 1
ATOM 1516 O O . LEU A 1 210 ? 9.353 -8.159 49.861 1.00 59.88 210 LEU A O 1
ATOM 1520 N N . SER A 1 211 ? 8.354 -9.434 51.486 1.00 65.06 211 SER A N 1
ATOM 1521 C CA . SER A 1 211 ? 6.925 -9.158 51.425 1.00 65.06 211 SER A CA 1
ATOM 1522 C C . SER A 1 211 ? 6.537 -7.737 51.814 1.00 65.06 211 SER A C 1
ATOM 1524 O O . SER A 1 211 ? 7.307 -7.094 52.562 1.00 65.06 211 SER A O 1
#

Solvent-accessible surface area (backbone atoms only — not comparable to full-atom values): 14382 Å² total; per-residue (Å²): 136,89,82,82,87,82,89,82,80,80,80,78,78,82,77,79,73,79,77,73,83,92,75,78,80,77,86,66,72,66,84,68,80,73,52,74,66,59,52,54,52,52,49,45,50,50,37,34,77,70,66,78,40,52,65,61,57,43,10,58,78,69,74,46,51,53,70,55,40,56,56,48,49,54,51,49,53,54,50,48,53,61,66,69,46,84,71,78,89,70,84,80,67,79,49,73,69,55,49,50,55,53,51,51,54,50,53,54,51,51,51,53,51,51,52,52,50,55,50,50,54,46,52,52,31,52,75,72,71,43,83,63,81,73,76,83,76,75,82,73,84,82,85,76,94,72,95,76,78,89,76,79,76,74,70,63,64,62,53,50,51,52,51,51,52,52,51,54,52,53,66,71,63,60,80,90,71,88,75,88,86,82,85,84,87,91,85,90,82,89,83,84,83,88,83,85,86,81,89,81,85,88,78,89,82,82,86,85,85,80,134

Secondary structure (DSSP, 8-state):
-----------------------SSSTTS------HHHHHHHHHHHHHHTTSS-HHHHHHHHTS-HHHHHHHHHHHHHHHHHHHS-PPSS-PPPPHHHHHHHHHHHHHHHHHHHHHHHHHHHHHHHHTTPPPPPPP------------------THHHHHHHHHHHHHHHHHT--------------------------------PPPP--

Mean predicted aligned error: 22.37 Å